Protein AF-A0A2S7UZK5-F1 (afdb_monomer_lite)

pLDDT: mean 77.38, std 17.77, range [36.25, 96.12]

Structure (mmCIF, N/CA/C/O backbone):
data_AF-A0A2S7UZK5-F1
#
_entry.id   AF-A0A2S7UZK5-F1
#
loop_
_atom_site.group_PDB
_atom_site.id
_atom_site.type_symbol
_atom_site.label_atom_id
_atom_site.label_alt_id
_atom_site.label_comp_id
_atom_site.label_asym_id
_atom_site.label_entity_id
_atom_site.label_seq_id
_atom_site.pdbx_PDB_ins_code
_atom_site.Cartn_x
_atom_site.Cartn_y
_atom_site.Cartn_z
_atom_site.occupancy
_atom_site.B_iso_or_equiv
_atom_site.auth_seq_id
_atom_site.auth_comp_id
_atom_site.auth_asym_id
_atom_site.auth_atom_id
_atom_site.pdbx_PDB_model_num
ATOM 1 N N . MET A 1 1 ? -42.271 42.636 3.702 1.00 61.47 1 MET A N 1
ATOM 2 C CA . MET A 1 1 ? -42.582 41.433 4.513 1.00 61.47 1 MET A CA 1
ATOM 3 C C . MET A 1 1 ? -42.259 40.117 3.797 1.00 61.47 1 MET A C 1
ATOM 5 O O . MET A 1 1 ? -41.537 39.313 4.361 1.00 61.47 1 MET A O 1
ATOM 9 N N . ARG A 1 2 ? -42.696 39.909 2.542 1.00 73.88 2 ARG A N 1
ATOM 10 C CA . ARG A 1 2 ? -42.477 38.653 1.781 1.00 73.88 2 ARG A CA 1
ATOM 11 C C . ARG A 1 2 ? -40.996 38.280 1.565 1.00 73.88 2 ARG A C 1
ATOM 13 O O . ARG A 1 2 ? -40.643 37.113 1.661 1.00 73.88 2 ARG A O 1
ATOM 20 N N . ILE A 1 3 ? -40.130 39.275 1.355 1.00 73.69 3 ILE A N 1
ATOM 21 C CA . ILE A 1 3 ? -38.687 39.075 1.115 1.00 73.69 3 ILE A CA 1
ATOM 22 C C . ILE A 1 3 ? -37.960 38.617 2.395 1.00 73.69 3 ILE A C 1
ATOM 24 O O . ILE A 1 3 ? -37.130 37.715 2.343 1.00 73.69 3 ILE A O 1
ATOM 28 N N . PHE A 1 4 ? -38.337 39.159 3.559 1.00 77.19 4 PHE A N 1
ATOM 29 C CA . PHE A 1 4 ? -37.767 38.763 4.854 1.00 77.19 4 PHE A CA 1
ATOM 30 C C . PHE A 1 4 ? -38.159 37.335 5.257 1.00 77.19 4 PHE A C 1
ATOM 32 O O . PHE A 1 4 ? -37.329 36.600 5.775 1.00 77.19 4 PHE A O 1
ATOM 39 N N . ILE A 1 5 ? -39.391 36.914 4.951 1.00 79.19 5 ILE A N 1
ATOM 40 C CA . ILE A 1 5 ? -39.860 35.542 5.210 1.00 79.19 5 ILE A CA 1
ATOM 41 C C . ILE A 1 5 ? -39.108 34.539 4.319 1.00 79.19 5 ILE A C 1
ATOM 43 O O . ILE A 1 5 ? -38.717 33.474 4.786 1.00 79.19 5 ILE A O 1
ATOM 47 N N . SER A 1 6 ? -38.834 34.901 3.059 1.00 78.69 6 SER A N 1
ATOM 48 C CA . SER A 1 6 ? -38.055 34.058 2.143 1.00 78.69 6 SER A CA 1
ATOM 49 C C . SER A 1 6 ? -36.580 33.950 2.550 1.00 78.69 6 SER A C 1
ATOM 51 O O . SER A 1 6 ? -36.002 32.872 2.454 1.00 78.69 6 SER A O 1
ATOM 53 N N . SER A 1 7 ? -35.976 35.043 3.027 1.00 80.94 7 SER A N 1
ATOM 54 C CA . SER A 1 7 ? -34.596 35.059 3.536 1.00 80.94 7 SER A CA 1
ATOM 55 C C . SER A 1 7 ? -34.447 34.232 4.817 1.00 80.94 7 SER A C 1
ATOM 57 O O . SER A 1 7 ? -33.505 33.448 4.926 1.00 80.94 7 SER A O 1
ATOM 59 N N . LEU A 1 8 ? -35.400 34.343 5.748 1.00 84.12 8 LEU A N 1
ATOM 60 C CA . LEU A 1 8 ? -35.408 33.558 6.983 1.00 84.12 8 LEU A CA 1
ATOM 61 C C . LEU A 1 8 ? -35.628 32.066 6.698 1.00 84.12 8 LEU A C 1
ATOM 63 O O . LEU A 1 8 ? -34.962 31.223 7.292 1.00 84.12 8 LEU A O 1
ATOM 67 N N . GLY A 1 9 ? -36.496 31.738 5.736 1.00 87.31 9 GLY A N 1
ATOM 68 C CA . GLY A 1 9 ? -36.683 30.371 5.250 1.00 87.31 9 GLY A CA 1
ATOM 69 C C . GLY A 1 9 ? -35.405 29.779 4.645 1.00 87.31 9 GLY A C 1
ATOM 70 O O . GLY A 1 9 ? -35.011 28.677 5.019 1.00 87.31 9 GLY A O 1
ATOM 71 N N . LEU A 1 10 ? -34.710 30.529 3.780 1.00 87.00 10 LEU A N 1
ATOM 72 C CA . LEU A 1 10 ? -33.457 30.084 3.158 1.00 87.00 10 LEU A CA 1
ATOM 73 C C . LEU A 1 10 ? -32.344 29.865 4.198 1.00 87.00 10 LEU A C 1
ATOM 75 O O . LEU A 1 10 ? -31.635 28.864 4.141 1.00 87.00 10 LEU A O 1
ATOM 79 N N . LEU A 1 11 ? -32.228 30.766 5.181 1.00 85.88 11 LEU A N 1
ATOM 80 C CA . LEU A 1 11 ? -31.261 30.652 6.276 1.00 85.88 11 LEU A CA 1
ATOM 81 C C . LEU A 1 11 ? -31.558 29.435 7.167 1.00 85.88 11 LEU A C 1
ATOM 83 O O . LEU A 1 11 ? -30.642 28.728 7.574 1.00 85.88 11 LEU A O 1
ATOM 87 N N . THR A 1 12 ? -32.838 29.152 7.425 1.00 82.88 12 THR A N 1
ATOM 88 C CA . THR A 1 12 ? -33.259 28.000 8.238 1.00 82.88 12 THR A CA 1
ATOM 89 C C . THR A 1 12 ? -32.970 26.676 7.523 1.00 82.88 12 THR A C 1
ATOM 91 O O . THR A 1 12 ? -32.489 25.736 8.150 1.00 82.88 12 THR A O 1
ATOM 94 N N . VAL A 1 13 ? -33.180 26.606 6.201 1.00 85.69 13 VAL A N 1
ATOM 95 C CA . VAL A 1 13 ? -32.832 25.428 5.378 1.00 85.69 13 VAL A CA 1
ATOM 96 C C . VAL A 1 13 ? -31.313 25.220 5.305 1.00 85.69 13 VAL A C 1
ATOM 98 O O . VAL A 1 13 ? -30.842 24.083 5.371 1.00 85.69 13 VAL A O 1
ATOM 101 N N . LEU A 1 14 ? -30.535 26.305 5.238 1.00 83.75 14 LEU A N 1
ATOM 102 C CA . LEU A 1 14 ? -29.073 26.239 5.242 1.00 83.75 14 LEU A CA 1
ATOM 103 C C . LEU A 1 14 ? -28.529 25.721 6.585 1.00 83.75 14 LEU A C 1
ATOM 105 O O . LEU A 1 14 ? -27.644 24.869 6.604 1.00 83.75 14 LEU A O 1
ATOM 109 N N . LEU A 1 15 ? -29.101 26.175 7.705 1.00 84.56 15 LEU A N 1
ATOM 110 C CA . LEU A 1 15 ? -28.724 25.716 9.047 1.00 84.56 15 LEU A CA 1
ATOM 111 C C . LEU A 1 15 ? -29.103 24.246 9.298 1.00 84.56 15 LEU A C 1
ATOM 113 O O . LEU A 1 15 ? -28.385 23.543 10.007 1.00 84.56 15 LEU A O 1
ATOM 117 N N . LEU A 1 16 ? -30.178 23.751 8.674 1.00 80.69 16 LEU A N 1
ATOM 118 C CA . LEU A 1 16 ? -30.626 22.361 8.818 1.00 80.69 16 LEU A CA 1
ATOM 119 C C . LEU A 1 16 ? -29.704 21.343 8.119 1.00 80.69 16 LEU A C 1
ATOM 121 O O . LEU A 1 16 ? -29.736 20.161 8.445 1.00 80.69 16 LEU A O 1
ATOM 125 N N . SER A 1 17 ? -28.844 21.787 7.198 1.00 76.12 17 SER A N 1
ATOM 126 C CA . SER A 1 17 ? -27.922 20.906 6.462 1.00 76.12 17 SER A CA 1
ATOM 127 C C . SER A 1 17 ? -26.675 20.501 7.268 1.00 76.12 17 SER A C 1
ATOM 129 O O . SER A 1 17 ? -25.905 19.657 6.822 1.00 76.12 17 SER A O 1
ATOM 131 N N . CYS A 1 18 ? -26.464 21.075 8.460 1.00 76.38 18 CYS A N 1
ATOM 132 C CA . CYS A 1 18 ? -25.232 20.902 9.244 1.00 76.38 18 CYS A CA 1
ATOM 133 C C . CYS A 1 18 ? -25.257 19.711 10.232 1.00 76.38 18 CYS A C 1
ATOM 135 O O . CYS A 1 18 ? -24.317 19.513 10.997 1.00 76.38 18 CYS A O 1
ATOM 137 N N . VAL A 1 19 ? -26.307 18.883 10.240 1.00 71.62 19 VAL A N 1
ATOM 138 C CA . VAL A 1 19 ? -26.427 17.740 11.170 1.00 71.62 19 VAL A CA 1
ATOM 139 C C . VAL A 1 19 ? -25.997 16.413 10.536 1.00 71.62 19 VAL A C 1
ATOM 141 O O . VAL A 1 19 ? -26.726 15.429 10.560 1.00 71.62 19 VAL A O 1
ATOM 144 N N . ALA A 1 20 ? -24.792 16.363 9.972 1.00 71.44 20 ALA A N 1
ATOM 145 C CA . ALA A 1 20 ? -24.150 15.103 9.598 1.00 71.44 20 ALA A CA 1
ATOM 146 C C . ALA A 1 20 ? -23.081 14.757 10.643 1.00 71.44 20 ALA A C 1
ATOM 148 O O . ALA A 1 20 ? -21.902 15.047 10.461 1.00 71.44 20 ALA A O 1
ATOM 149 N N . GLN A 1 21 ? -23.491 14.166 11.769 1.00 67.75 21 GLN A N 1
ATOM 150 C CA . GLN A 1 21 ? -22.528 13.574 12.699 1.00 67.75 21 GLN A CA 1
ATOM 151 C C . GLN A 1 21 ? -22.142 12.187 12.185 1.00 67.75 21 GLN A C 1
ATOM 153 O O . GLN A 1 21 ? -22.931 11.245 12.249 1.00 67.75 21 GLN A O 1
ATOM 158 N N . GLY A 1 22 ? -20.930 12.076 11.642 1.00 67.31 22 GLY A N 1
ATOM 159 C CA . GLY A 1 22 ? -20.303 10.789 11.375 1.00 67.31 22 GLY A CA 1
ATOM 160 C C . GLY A 1 22 ? -19.882 10.156 12.697 1.00 67.31 22 GLY A C 1
ATOM 161 O O . GLY A 1 22 ? -19.102 10.737 13.446 1.00 67.31 22 GLY A O 1
ATOM 162 N N . THR A 1 23 ? -20.411 8.976 13.005 1.00 60.38 23 THR A N 1
ATOM 163 C CA . THR A 1 23 ? -19.927 8.172 14.128 1.00 60.38 23 THR A CA 1
ATOM 164 C C . THR A 1 23 ? -18.597 7.542 13.721 1.00 60.38 23 THR A C 1
ATOM 166 O O . THR A 1 23 ? -18.576 6.528 13.025 1.00 60.38 23 THR A O 1
ATOM 169 N N . GLU A 1 24 ? -17.488 8.168 14.101 1.00 62.53 24 GLU A N 1
ATOM 170 C CA . GLU A 1 24 ? -16.154 7.583 13.961 1.00 62.53 24 GLU A CA 1
ATOM 171 C C . GLU A 1 24 ? -16.013 6.443 14.983 1.00 62.53 24 GLU A C 1
ATOM 173 O O . GLU A 1 24 ? -16.097 6.674 16.193 1.00 62.53 24 GLU A O 1
ATOM 178 N N . ASP A 1 25 ? -15.846 5.198 14.523 1.00 68.69 25 ASP A N 1
ATOM 179 C CA . ASP A 1 25 ? -15.598 4.072 15.427 1.00 68.69 25 ASP A CA 1
ATOM 180 C C . ASP A 1 25 ? -14.226 4.244 16.092 1.00 68.69 25 ASP A C 1
ATOM 182 O O . ASP A 1 25 ? -13.178 4.043 15.476 1.00 68.69 25 ASP A O 1
ATOM 186 N N . GLN A 1 26 ? -14.233 4.603 17.374 1.00 74.81 26 GLN A N 1
ATOM 187 C CA . GLN A 1 26 ? -13.023 4.705 18.185 1.00 74.81 26 GLN A CA 1
ATOM 188 C C . GLN A 1 26 ? -12.451 3.302 18.437 1.00 74.81 26 GLN A C 1
ATOM 190 O O . GLN A 1 26 ? -12.968 2.537 19.255 1.00 74.81 26 GLN A O 1
ATOM 195 N N . ILE A 1 27 ? -11.368 2.954 17.740 1.00 83.31 27 ILE A N 1
ATOM 196 C CA . ILE A 1 27 ? -10.612 1.723 17.992 1.00 83.31 27 ILE A CA 1
ATOM 197 C C . ILE A 1 27 ? -9.699 1.957 19.205 1.00 83.31 27 ILE A C 1
ATOM 199 O O . ILE A 1 27 ? -8.837 2.835 19.186 1.00 83.31 27 ILE A O 1
ATOM 203 N N . ILE A 1 28 ? -9.881 1.164 20.263 1.00 87.31 28 ILE A N 1
ATOM 204 C CA . ILE A 1 28 ? -9.058 1.224 21.480 1.00 87.31 28 ILE A CA 1
ATOM 205 C C . ILE A 1 28 ? -7.817 0.342 21.295 1.00 87.31 28 ILE A C 1
ATOM 207 O O . ILE A 1 28 ? -7.943 -0.831 20.937 1.00 87.31 28 ILE A O 1
ATOM 211 N N . PHE A 1 29 ? -6.638 0.901 21.577 1.00 89.19 29 PHE A N 1
ATOM 212 C CA . PHE A 1 29 ? -5.344 0.214 21.500 1.00 89.19 29 PHE A CA 1
ATOM 213 C C . PHE A 1 29 ? -4.733 0.029 22.887 1.00 89.19 29 PHE A C 1
ATOM 215 O O . PHE A 1 29 ? -4.920 0.864 23.772 1.00 89.19 29 PHE A O 1
ATOM 222 N N . THR A 1 30 ? -3.980 -1.056 23.061 1.00 86.19 30 THR A N 1
ATOM 223 C CA . THR A 1 30 ? -3.317 -1.382 24.336 1.00 86.19 30 THR A CA 1
ATOM 224 C C . THR A 1 30 ? -1.965 -0.686 24.496 1.00 86.19 30 THR A C 1
ATOM 226 O O . THR A 1 30 ? -1.529 -0.436 25.617 1.00 86.19 30 THR A O 1
ATOM 229 N N . SER A 1 31 ? -1.309 -0.342 23.385 1.00 90.81 31 SER A N 1
ATOM 230 C CA . SER A 1 31 ? -0.014 0.337 23.358 1.00 90.81 31 SER A CA 1
ATOM 231 C C . SER A 1 31 ? 0.068 1.353 22.215 1.00 90.81 31 SER A C 1
ATOM 233 O O . SER A 1 31 ? -0.641 1.254 21.210 1.00 90.81 31 SER A O 1
ATOM 235 N N . GLU A 1 32 ? 0.963 2.334 22.351 1.00 92.25 32 GLU A N 1
ATOM 236 C CA . GLU A 1 32 ? 1.223 3.324 21.298 1.00 92.25 32 GLU A CA 1
ATOM 237 C C . GLU A 1 32 ? 1.822 2.674 20.042 1.00 92.25 32 GLU A C 1
ATOM 239 O O . GLU A 1 32 ? 1.426 2.993 18.924 1.00 92.25 32 GLU A O 1
ATOM 244 N N . GLN A 1 33 ? 2.701 1.685 20.223 1.00 92.25 33 GLN A N 1
ATOM 245 C CA . GLN A 1 33 ? 3.288 0.914 19.124 1.00 92.25 33 GLN A CA 1
ATOM 246 C C . GLN A 1 33 ? 2.211 0.211 18.287 1.00 92.25 33 GLN A C 1
ATOM 248 O O . GLN A 1 33 ? 2.247 0.267 17.059 1.00 92.25 33 GLN A O 1
ATOM 253 N N . GLN A 1 34 ? 1.209 -0.393 18.935 1.00 92.88 34 GLN A N 1
ATOM 254 C CA . GLN A 1 34 ? 0.106 -1.065 18.245 1.00 92.88 34 GLN A CA 1
ATOM 255 C C . GLN A 1 34 ? -0.716 -0.086 17.395 1.00 92.88 34 GLN A C 1
ATOM 257 O O . GLN A 1 34 ? -1.101 -0.410 16.272 1.00 92.88 34 GLN A O 1
ATOM 262 N N . LYS A 1 35 ? -0.944 1.129 17.908 1.00 92.94 35 LYS A N 1
ATOM 263 C CA . LYS A 1 35 ? -1.639 2.197 17.181 1.00 92.94 35 LYS A CA 1
ATOM 264 C C . LYS A 1 35 ? -0.867 2.625 15.930 1.00 92.94 35 LYS A C 1
ATOM 266 O O . LYS A 1 35 ? -1.480 2.781 14.876 1.00 92.94 35 LYS A O 1
ATOM 271 N N . LEU A 1 36 ? 0.453 2.789 16.030 1.00 93.62 36 LEU A N 1
ATOM 272 C CA . LEU A 1 36 ? 1.300 3.162 14.891 1.00 93.62 36 LEU A CA 1
ATOM 273 C C . LEU A 1 36 ? 1.275 2.086 13.800 1.00 93.62 36 LEU A C 1
ATOM 275 O O . LEU A 1 36 ? 1.005 2.394 12.641 1.00 93.62 36 LEU A O 1
ATOM 279 N N . ILE A 1 37 ? 1.453 0.815 14.176 1.00 93.94 37 ILE A N 1
ATOM 280 C CA . ILE A 1 37 ? 1.392 -0.307 13.226 1.00 93.94 37 ILE A CA 1
ATOM 281 C C . ILE A 1 37 ? 0.010 -0.375 12.565 1.00 93.94 37 ILE A C 1
ATOM 283 O O . ILE A 1 37 ? -0.088 -0.545 11.351 1.00 93.94 37 ILE A O 1
ATOM 287 N N . TYR A 1 38 ? -1.067 -0.207 13.335 1.00 94.69 38 TYR A N 1
ATOM 288 C CA . TYR A 1 38 ? -2.425 -0.168 12.796 1.00 94.69 38 TYR A CA 1
ATOM 289 C C . TYR A 1 38 ? -2.603 0.944 11.754 1.00 94.69 38 TYR A C 1
ATOM 291 O O . TYR A 1 38 ? -3.154 0.697 10.680 1.00 94.69 38 TYR A O 1
ATOM 299 N N . GLN A 1 39 ? -2.133 2.159 12.048 1.00 93.69 39 GLN A N 1
ATOM 300 C CA . GLN A 1 39 ? -2.214 3.294 11.125 1.00 93.69 39 GLN A CA 1
ATOM 301 C C . GLN A 1 39 ? -1.428 3.032 9.837 1.00 93.69 39 GLN A C 1
ATOM 303 O O . GLN A 1 39 ? -1.947 3.271 8.749 1.00 93.69 39 GLN A O 1
ATOM 308 N N . GLU A 1 40 ? -0.224 2.466 9.936 1.00 93.44 40 GLU A N 1
ATOM 309 C CA . GLU A 1 40 ? 0.555 2.081 8.757 1.00 93.44 40 GLU A CA 1
ATOM 310 C C . GLU A 1 40 ? -0.156 1.022 7.911 1.00 93.44 40 GLU A C 1
ATOM 312 O O . GLU A 1 40 ? -0.325 1.201 6.706 1.00 93.44 40 GLU A O 1
ATOM 317 N N . VAL A 1 41 ? -0.605 -0.072 8.533 1.00 94.19 41 VAL A N 1
ATOM 318 C CA . VAL A 1 41 ? -1.257 -1.184 7.828 1.00 94.19 41 VAL A CA 1
ATOM 319 C C . VAL A 1 41 ? -2.539 -0.716 7.142 1.00 94.19 41 VAL A C 1
ATOM 321 O O . VAL A 1 41 ? -2.791 -1.058 5.990 1.00 94.19 41 VAL A O 1
ATOM 324 N N . THR A 1 42 ? -3.357 0.088 7.820 1.00 93.50 42 THR A N 1
ATOM 325 C CA . THR A 1 42 ? -4.624 0.581 7.259 1.00 93.50 42 THR A CA 1
ATOM 326 C C . THR A 1 42 ? -4.439 1.626 6.155 1.00 93.50 42 THR A C 1
ATOM 328 O O . THR A 1 42 ? -5.287 1.711 5.266 1.00 93.50 42 THR A O 1
ATOM 331 N N . ALA A 1 43 ? -3.332 2.373 6.157 1.00 92.12 43 ALA A N 1
ATOM 332 C CA . ALA A 1 43 ? -2.965 3.273 5.065 1.00 92.12 43 ALA A CA 1
ATOM 333 C C . ALA A 1 43 ? -2.399 2.521 3.844 1.00 92.12 43 ALA A C 1
ATOM 335 O O . ALA A 1 43 ? -2.621 2.925 2.702 1.00 92.12 43 ALA A O 1
ATOM 336 N N . GLU A 1 44 ? -1.690 1.413 4.074 1.00 91.94 44 GLU A N 1
ATOM 337 C CA . GLU A 1 44 ? -1.079 0.581 3.029 1.00 91.94 44 GLU A CA 1
ATOM 338 C C . GLU A 1 44 ? -2.091 -0.358 2.341 1.00 91.94 44 GLU A C 1
ATOM 340 O O . GLU A 1 44 ? -1.888 -0.798 1.202 1.00 91.94 44 GLU A O 1
ATOM 345 N N . LEU A 1 45 ? -3.205 -0.652 3.016 1.00 93.25 45 LEU A N 1
ATOM 346 C CA . LEU A 1 45 ? -4.294 -1.468 2.491 1.00 93.25 45 LEU A CA 1
ATOM 347 C C . LEU A 1 45 ? -5.349 -0.617 1.766 1.00 93.25 45 LEU A C 1
ATOM 349 O O . LEU A 1 45 ? -5.870 0.368 2.290 1.00 93.25 45 LEU A O 1
ATOM 353 N N . ARG A 1 46 ? -5.723 -1.039 0.558 1.00 92.62 46 ARG A N 1
ATOM 354 C CA . ARG A 1 46 ? -6.797 -0.460 -0.258 1.00 92.62 46 ARG A CA 1
ATOM 355 C C . ARG A 1 46 ? -8.106 -1.216 -0.084 1.00 92.62 46 ARG A C 1
ATOM 357 O O . ARG A 1 46 ? -8.130 -2.436 0.047 1.00 92.62 46 ARG A O 1
ATOM 364 N N . CYS A 1 47 ? -9.214 -0.486 -0.174 1.00 92.38 47 CYS A N 1
ATOM 365 C CA . CYS A 1 47 ? -10.541 -1.082 -0.255 1.00 92.38 47 CYS A CA 1
ATOM 366 C C . CYS A 1 47 ? -10.842 -1.501 -1.712 1.00 92.38 47 CYS A C 1
ATOM 368 O O . CYS A 1 47 ? -11.061 -0.629 -2.557 1.00 92.38 47 CYS A O 1
ATOM 370 N N . PRO A 1 48 ? -10.954 -2.806 -2.032 1.00 88.75 48 PRO A N 1
ATOM 371 C CA . PRO A 1 48 ? -11.179 -3.286 -3.405 1.00 88.75 48 PRO A CA 1
ATOM 372 C C . PRO A 1 48 ? -12.577 -2.964 -3.955 1.00 88.75 48 PRO A C 1
ATOM 374 O O . PRO A 1 48 ? -12.847 -3.150 -5.138 1.00 88.75 48 PRO A O 1
ATOM 377 N N . LYS A 1 49 ? -13.494 -2.514 -3.093 1.00 88.75 49 LYS A N 1
ATOM 378 C CA . LYS A 1 49 ? -14.858 -2.107 -3.457 1.00 88.75 49 LYS A CA 1
ATOM 379 C C . LYS A 1 49 ? -15.031 -0.592 -3.543 1.00 88.75 49 LYS A C 1
ATOM 381 O O . LYS A 1 49 ? -16.103 -0.130 -3.918 1.00 88.75 49 LYS A O 1
ATOM 386 N N . CYS A 1 50 ? -14.003 0.169 -3.187 1.00 89.12 50 CYS A N 1
ATOM 387 C CA . CYS A 1 50 ? -14.047 1.620 -3.115 1.00 89.12 50 CYS A CA 1
ATOM 388 C C . CYS A 1 50 ? -13.283 2.237 -4.289 1.00 89.12 50 CYS A C 1
ATOM 390 O O . CYS A 1 50 ? -12.442 1.589 -4.911 1.00 89.12 50 CYS A O 1
ATOM 392 N N . GLN A 1 51 ? -13.544 3.511 -4.580 1.00 87.00 51 GLN A N 1
ATOM 393 C CA . GLN A 1 51 ? -12.860 4.226 -5.658 1.00 87.00 51 GLN A CA 1
ATOM 394 C C . GLN A 1 51 ? -11.436 4.616 -5.239 1.00 87.00 51 GLN A C 1
ATOM 396 O O . GLN A 1 51 ? -11.218 5.730 -4.778 1.00 87.00 51 GLN A O 1
ATOM 401 N N . ASN A 1 52 ? -10.481 3.688 -5.382 1.00 87.50 52 ASN A N 1
ATOM 402 C CA . ASN A 1 52 ? -9.044 3.908 -5.157 1.00 87.50 52 ASN A CA 1
ATOM 403 C C . ASN A 1 52 ? -8.709 4.582 -3.808 1.00 87.50 52 ASN A C 1
ATOM 405 O O . ASN A 1 52 ? -7.855 5.461 -3.728 1.00 87.50 52 ASN A O 1
ATOM 409 N N . GLN A 1 53 ? -9.406 4.176 -2.748 1.00 88.50 53 GLN A N 1
ATOM 410 C CA . GLN A 1 53 ? -9.219 4.689 -1.391 1.00 88.50 53 GLN A CA 1
ATOM 411 C C . GLN A 1 53 ? -8.583 3.621 -0.500 1.00 88.50 53 GLN A C 1
ATOM 413 O O . GLN A 1 53 ? -8.795 2.416 -0.699 1.00 88.50 53 GLN A O 1
ATOM 418 N N . ASN A 1 54 ? -7.806 4.068 0.484 1.00 92.38 54 ASN A N 1
ATOM 419 C CA . ASN A 1 54 ? -7.302 3.205 1.548 1.00 92.38 54 ASN A CA 1
ATOM 420 C C . ASN A 1 54 ? -8.454 2.777 2.487 1.00 92.38 54 ASN A C 1
ATOM 422 O O . ASN A 1 54 ? -9.572 3.301 2.416 1.00 92.38 54 ASN A O 1
ATOM 426 N N . ILE A 1 55 ? -8.210 1.780 3.338 1.00 92.94 55 ILE A N 1
ATOM 427 C CA . ILE A 1 55 ? -9.218 1.331 4.312 1.00 92.94 55 ILE A CA 1
ATOM 428 C C . ILE A 1 55 ? -9.297 2.238 5.546 1.00 92.94 55 ILE A C 1
ATOM 430 O O . ILE A 1 55 ? -10.267 2.131 6.293 1.00 92.94 55 ILE A O 1
ATOM 434 N N . ALA A 1 56 ? -8.300 3.104 5.761 1.00 91.56 56 ALA A N 1
ATOM 435 C CA . ALA A 1 56 ? -8.278 4.079 6.848 1.00 91.56 56 ALA A CA 1
ATOM 436 C C . ALA A 1 56 ? -9.335 5.184 6.655 1.00 91.56 56 ALA A C 1
ATOM 438 O O . ALA A 1 56 ? -10.108 5.446 7.572 1.00 91.56 56 ALA A O 1
ATOM 439 N N . ASP A 1 57 ? -9.415 5.746 5.448 1.00 88.62 57 ASP A N 1
ATOM 440 C CA . ASP A 1 57 ? -10.237 6.908 5.090 1.00 88.62 57 ASP A CA 1
ATOM 441 C C . ASP A 1 57 ? -11.600 6.514 4.502 1.00 88.62 57 ASP A C 1
ATOM 443 O O . ASP A 1 57 ? -12.524 7.324 4.425 1.00 88.62 57 ASP A O 1
ATOM 447 N N . SER A 1 58 ? -11.753 5.263 4.058 1.00 89.38 58 SER A N 1
ATOM 448 C CA . SER A 1 58 ? -13.002 4.806 3.454 1.00 89.38 58 SER A CA 1
ATOM 449 C C . SER A 1 58 ? -14.051 4.397 4.492 1.00 89.38 58 SER A C 1
ATOM 451 O O . SER A 1 58 ? -13.843 3.518 5.335 1.00 89.38 58 SER A O 1
ATOM 453 N N . ASN A 1 59 ? -15.253 4.955 4.336 1.00 88.75 59 ASN A N 1
ATOM 454 C CA . ASN A 1 59 ? -16.439 4.631 5.136 1.00 88.75 59 ASN A CA 1
ATOM 455 C C . ASN A 1 59 ? -17.257 3.448 4.586 1.00 88.75 59 ASN A C 1
ATOM 457 O O . ASN A 1 59 ? -18.398 3.228 4.994 1.00 88.75 59 ASN A O 1
ATOM 461 N N . ALA A 1 60 ? -16.709 2.668 3.649 1.00 90.12 60 ALA A N 1
ATOM 462 C CA . ALA A 1 60 ? -17.386 1.471 3.164 1.00 90.12 60 ALA A CA 1
ATOM 463 C C . ALA A 1 60 ? -17.477 0.391 4.255 1.00 90.12 60 ALA A C 1
ATOM 465 O O . ALA A 1 60 ? -16.529 0.164 5.007 1.00 90.12 60 ALA A O 1
ATOM 466 N N . VAL A 1 61 ? -18.580 -0.365 4.265 1.00 90.81 61 VAL A N 1
ATOM 46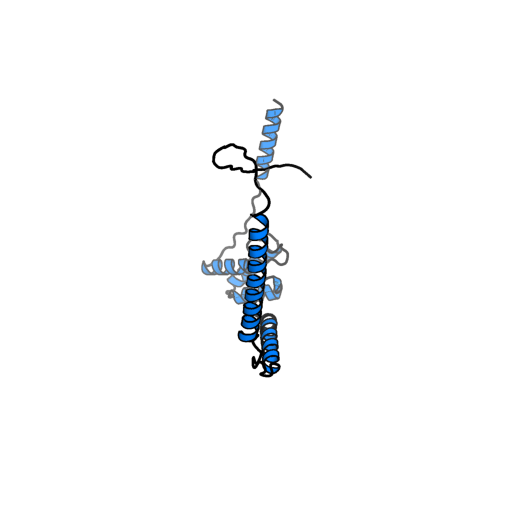7 C CA . VAL A 1 61 ? -18.791 -1.489 5.200 1.00 90.81 61 VAL A CA 1
ATOM 468 C C . VAL A 1 61 ? -17.640 -2.503 5.137 1.00 90.81 61 VAL A C 1
ATOM 470 O O . VAL A 1 61 ? -17.176 -2.976 6.169 1.00 90.81 61 VAL A O 1
ATOM 473 N N . VAL A 1 62 ? -17.113 -2.772 3.936 1.00 90.62 62 VAL A N 1
ATOM 474 C CA . VAL A 1 62 ? -15.961 -3.671 3.736 1.00 90.62 62 VAL A CA 1
ATOM 475 C C . VAL A 1 62 ? -14.680 -3.108 4.359 1.00 90.62 62 VAL A C 1
ATOM 477 O O . VAL A 1 62 ? -13.922 -3.852 4.968 1.00 90.62 62 VAL A O 1
ATOM 480 N N . ALA A 1 63 ? -14.441 -1.797 4.257 1.00 92.81 63 ALA A N 1
ATOM 481 C CA . ALA A 1 63 ? -13.270 -1.165 4.864 1.00 92.81 63 ALA A CA 1
ATOM 482 C C . ALA A 1 63 ? -13.347 -1.192 6.399 1.00 92.81 63 ALA A C 1
ATOM 484 O O . ALA A 1 63 ? -12.336 -1.414 7.063 1.00 92.81 63 ALA A O 1
ATOM 485 N N . LYS A 1 64 ? -14.549 -1.026 6.968 1.00 92.00 64 LYS A N 1
ATOM 486 C CA . LYS A 1 64 ? -14.783 -1.175 8.412 1.00 92.00 64 LYS A CA 1
ATOM 487 C C . LYS A 1 64 ? -14.495 -2.604 8.889 1.00 92.00 64 LYS A C 1
ATOM 489 O O . LYS A 1 64 ? -13.770 -2.769 9.864 1.00 92.00 64 LYS A O 1
ATOM 494 N N . ASP A 1 65 ? -14.984 -3.621 8.178 1.00 92.62 65 ASP A N 1
ATOM 495 C CA . ASP A 1 65 ? -14.707 -5.031 8.501 1.00 92.62 65 ASP A CA 1
ATOM 496 C C . ASP A 1 65 ? -13.201 -5.352 8.437 1.00 92.62 65 ASP A C 1
ATOM 498 O O . ASP A 1 65 ? -12.631 -5.943 9.356 1.00 92.62 65 ASP A O 1
ATOM 502 N N . MET A 1 66 ? -12.511 -4.853 7.406 1.00 93.75 66 MET A N 1
ATOM 503 C CA . MET A 1 66 ? -11.056 -4.984 7.292 1.00 93.75 66 MET A CA 1
ATOM 504 C C . MET A 1 66 ? -10.318 -4.314 8.460 1.00 93.75 66 MET A C 1
ATOM 506 O O . MET A 1 66 ? -9.426 -4.933 9.034 1.00 93.75 66 MET A O 1
ATOM 510 N N . ARG A 1 67 ? -10.701 -3.091 8.854 1.00 94.06 67 ARG A N 1
ATOM 511 C CA . ARG A 1 67 ? -10.122 -2.373 10.007 1.00 94.06 67 ARG A CA 1
ATOM 512 C C . ARG A 1 67 ? -10.285 -3.151 11.315 1.00 94.06 67 ARG A C 1
ATOM 514 O O . ARG A 1 67 ? -9.317 -3.317 12.057 1.00 94.06 67 ARG A O 1
ATOM 521 N N . VAL A 1 68 ? -11.477 -3.693 11.564 1.00 93.69 68 VAL A N 1
ATOM 522 C CA . VAL A 1 68 ? -11.738 -4.550 12.732 1.00 93.69 68 VAL A CA 1
ATOM 523 C C . VAL A 1 68 ? -10.836 -5.783 12.707 1.00 93.69 68 VAL A C 1
ATOM 525 O O . VAL A 1 68 ? -10.212 -6.109 13.717 1.00 93.69 68 VAL A O 1
ATOM 528 N N . LYS A 1 69 ? -10.692 -6.427 11.543 1.00 94.75 69 LYS A N 1
ATOM 529 C CA . LYS A 1 69 ? -9.841 -7.609 11.405 1.00 94.75 69 LYS A CA 1
ATOM 530 C C . LYS A 1 69 ? -8.352 -7.297 11.580 1.00 94.75 69 LYS A C 1
ATOM 532 O O . LYS A 1 69 ? -7.656 -8.081 12.216 1.00 94.75 69 LYS A O 1
ATOM 537 N N . VAL A 1 70 ? -7.860 -6.161 11.075 1.00 95.19 70 VAL A N 1
ATOM 538 C CA . VAL A 1 70 ? -6.477 -5.700 11.315 1.00 95.19 70 VAL A CA 1
ATOM 539 C C . VAL A 1 70 ? -6.233 -5.574 12.815 1.00 95.19 70 VAL A C 1
ATOM 541 O O . VAL A 1 70 ? -5.255 -6.116 13.324 1.00 95.19 70 VAL A O 1
ATOM 544 N N . LYS A 1 71 ? -7.143 -4.913 13.537 1.00 94.88 71 LYS A N 1
ATOM 545 C CA . LYS A 1 71 ? -7.030 -4.749 14.987 1.00 94.88 71 LYS A CA 1
ATOM 546 C C . LYS A 1 71 ? -7.013 -6.089 15.720 1.00 94.88 71 LYS A C 1
ATOM 548 O O . LYS A 1 71 ? -6.175 -6.290 16.589 1.00 94.88 71 LYS A O 1
ATOM 553 N N . GLU A 1 72 ? -7.895 -7.013 15.348 1.00 94.75 72 GLU A N 1
ATOM 554 C CA . GLU A 1 72 ? -7.947 -8.352 15.943 1.00 94.75 72 GLU A CA 1
ATOM 555 C C . GLU A 1 72 ? -6.619 -9.111 15.775 1.00 94.75 72 GLU A C 1
ATOM 557 O O . GLU A 1 72 ? -6.152 -9.750 16.713 1.00 94.75 72 GLU A O 1
ATOM 562 N N . LEU A 1 73 ? -5.979 -9.015 14.607 1.00 94.69 73 LEU A N 1
ATOM 563 C CA . LEU A 1 73 ? -4.694 -9.674 14.352 1.00 94.69 73 LEU A CA 1
ATOM 564 C C . LEU A 1 73 ? -3.541 -9.017 15.123 1.00 94.69 73 LEU A C 1
ATOM 566 O O . LEU A 1 73 ? -2.659 -9.712 15.625 1.00 94.69 73 LEU A O 1
ATOM 570 N N . LEU A 1 74 ? -3.562 -7.691 15.267 1.00 94.19 74 LEU A N 1
ATOM 571 C CA . LEU A 1 74 ? -2.585 -6.984 16.094 1.00 94.19 74 LEU A CA 1
ATOM 572 C C . LEU A 1 74 ? -2.749 -7.324 17.580 1.00 94.19 74 LEU A C 1
ATOM 574 O O . LEU A 1 74 ? -1.750 -7.462 18.279 1.00 94.19 74 LEU A O 1
ATOM 578 N N . ASP A 1 75 ? -3.981 -7.491 18.067 1.00 93.88 75 ASP A N 1
ATOM 579 C CA . ASP A 1 75 ? -4.248 -7.960 19.437 1.00 93.88 75 ASP A CA 1
ATOM 580 C C . ASP A 1 75 ? -3.748 -9.398 19.659 1.00 93.88 75 ASP A C 1
ATOM 582 O O . ASP A 1 75 ? -3.352 -9.755 20.766 1.00 93.88 75 ASP A O 1
ATOM 586 N N . GLN A 1 76 ? -3.723 -10.219 18.604 1.00 94.50 76 GLN A N 1
ATOM 587 C CA . GLN A 1 76 ? -3.138 -11.565 18.624 1.00 94.50 76 GLN A CA 1
ATOM 588 C C . GLN A 1 76 ? -1.598 -11.556 18.599 1.00 94.50 76 GLN A C 1
ATOM 590 O O . GLN A 1 76 ? -0.984 -12.622 18.627 1.00 94.50 76 GLN A O 1
ATOM 595 N N . GLY A 1 77 ? -0.963 -10.379 18.548 1.00 93.75 77 GLY A N 1
ATOM 596 C CA . GLY A 1 77 ? 0.492 -10.237 18.510 1.00 93.75 77 GLY A CA 1
ATOM 597 C C . GLY A 1 77 ? 1.111 -10.535 17.144 1.00 93.75 77 GLY A C 1
ATOM 598 O O . GLY A 1 77 ? 2.296 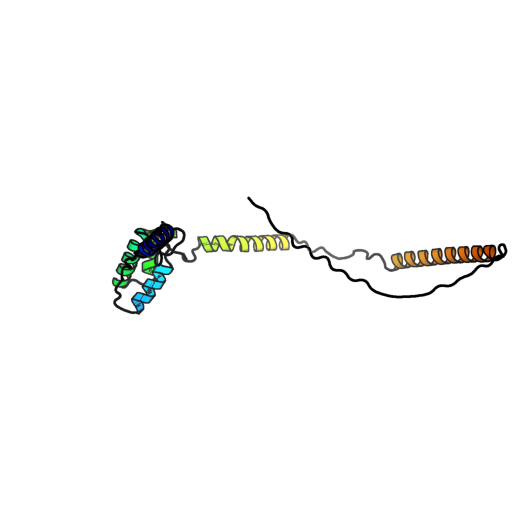-10.857 17.078 1.00 93.75 77 GLY A O 1
ATOM 599 N N . GLN A 1 78 ? 0.332 -10.463 16.058 1.00 94.75 78 GLN A N 1
ATOM 600 C CA . GLN A 1 78 ? 0.874 -10.622 14.709 1.00 94.75 78 GLN A CA 1
ATOM 601 C C . GLN A 1 78 ? 1.691 -9.401 14.277 1.00 94.75 78 GLN A C 1
ATOM 603 O O . GLN A 1 78 ? 1.339 -8.258 14.570 1.00 94.75 78 GLN A O 1
ATOM 608 N N . ASP A 1 79 ? 2.759 -9.654 13.524 1.00 94.00 79 ASP A N 1
ATOM 609 C CA . ASP A 1 79 ? 3.574 -8.606 12.914 1.00 94.00 79 ASP A CA 1
ATOM 610 C C . ASP A 1 79 ? 2.869 -7.967 11.703 1.00 94.00 79 ASP A C 1
ATOM 612 O O . ASP A 1 79 ? 2.038 -8.596 11.038 1.00 94.00 79 ASP A O 1
ATOM 616 N N . LYS A 1 80 ? 3.259 -6.733 11.358 1.00 92.38 80 LYS A N 1
ATOM 617 C CA . LYS A 1 80 ? 2.781 -5.988 10.182 1.00 92.38 80 LYS A CA 1
ATOM 618 C C . LYS A 1 80 ? 2.707 -6.855 8.920 1.00 92.38 80 LYS A C 1
ATOM 620 O O . LYS A 1 80 ? 1.677 -6.870 8.243 1.00 92.38 80 LYS A O 1
ATOM 625 N N . GLN A 1 81 ? 3.775 -7.591 8.605 1.00 91.81 81 GLN A N 1
ATOM 626 C CA . GLN A 1 81 ? 3.837 -8.400 7.382 1.00 91.81 81 GLN A CA 1
ATOM 627 C C . GLN A 1 81 ? 2.843 -9.566 7.410 1.00 91.81 81 GLN A C 1
ATOM 629 O O . GLN A 1 81 ? 2.229 -9.888 6.395 1.00 91.81 81 GLN A O 1
ATOM 634 N N . GLN A 1 82 ? 2.633 -10.172 8.580 1.00 93.94 82 GLN A N 1
ATOM 635 C CA . GLN A 1 82 ? 1.679 -11.268 8.753 1.00 93.94 82 GLN A CA 1
ATOM 636 C C . GLN A 1 82 ? 0.240 -10.779 8.571 1.00 93.94 82 GLN A C 1
ATOM 638 O O . GLN A 1 82 ? -0.549 -11.430 7.882 1.00 93.94 82 GLN A O 1
ATOM 643 N N . VAL A 1 83 ? -0.075 -9.597 9.111 1.00 95.00 83 VAL A N 1
ATOM 644 C CA . VAL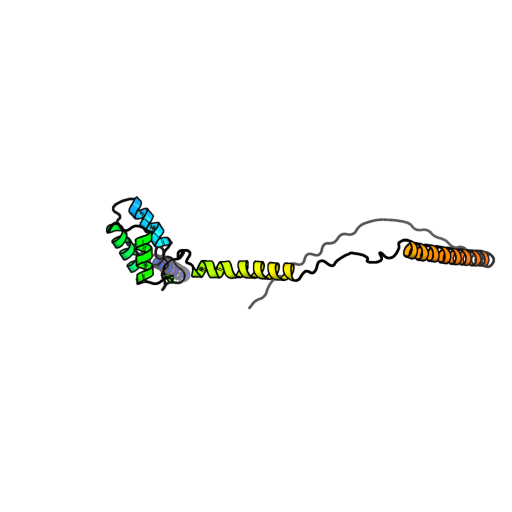 A 1 83 ? -1.388 -8.962 8.943 1.00 95.00 83 VAL A CA 1
ATOM 645 C C . VAL A 1 83 ? -1.663 -8.666 7.471 1.00 95.00 83 VAL A C 1
ATOM 647 O O . VAL A 1 83 ? -2.717 -9.038 6.955 1.00 95.00 83 VAL A O 1
ATOM 650 N N . ILE A 1 84 ? -0.712 -8.049 6.764 1.00 93.31 84 ILE A N 1
ATOM 651 C CA . ILE A 1 84 ? -0.848 -7.761 5.329 1.00 93.31 84 ILE A CA 1
ATOM 652 C C . ILE A 1 84 ? -1.026 -9.059 4.537 1.00 93.31 84 ILE A C 1
ATOM 654 O O . ILE A 1 84 ? -1.937 -9.158 3.715 1.00 93.31 84 ILE A O 1
ATOM 658 N N . GLN A 1 85 ? -0.219 -10.083 4.820 1.00 92.75 85 GLN A N 1
ATOM 659 C CA . GLN A 1 85 ? -0.307 -11.371 4.138 1.00 92.75 85 GLN A CA 1
ATOM 660 C C . GLN A 1 85 ? -1.671 -12.040 4.350 1.00 92.75 85 GLN A C 1
ATOM 662 O O . GLN A 1 85 ? -2.233 -12.604 3.408 1.00 92.75 85 GLN A O 1
ATOM 667 N N . TYR A 1 86 ? -2.238 -11.951 5.558 1.00 94.62 86 TYR A N 1
ATOM 668 C CA . TYR A 1 86 ? -3.596 -12.418 5.836 1.00 94.62 86 TYR A CA 1
ATOM 669 C C . TYR A 1 86 ? -4.627 -11.660 4.991 1.00 94.62 86 TYR A C 1
ATOM 671 O O . TYR A 1 86 ? -5.501 -12.273 4.369 1.00 94.62 86 TYR A O 1
ATOM 679 N N . MET A 1 87 ? -4.506 -10.332 4.928 1.00 93.81 87 MET A N 1
ATOM 680 C CA . MET A 1 87 ? -5.415 -9.484 4.156 1.00 93.81 87 MET A CA 1
ATOM 681 C C . MET A 1 87 ? -5.337 -9.800 2.662 1.00 93.81 87 MET A C 1
ATOM 683 O O . MET A 1 87 ? -6.370 -9.947 2.017 1.00 93.81 87 MET A O 1
ATOM 687 N N . VAL A 1 88 ? -4.139 -10.005 2.121 1.00 92.38 88 VAL A N 1
ATOM 688 C CA . VAL A 1 88 ? -3.935 -10.402 0.723 1.00 92.38 88 VAL A CA 1
ATOM 689 C C . VAL A 1 88 ? -4.488 -11.800 0.444 1.00 92.38 88 VAL A C 1
ATOM 691 O O . VAL A 1 88 ? -5.123 -12.011 -0.587 1.00 92.38 88 VAL A O 1
ATOM 694 N N . ASN A 1 89 ? -4.306 -12.756 1.357 1.00 92.94 89 ASN A N 1
ATOM 695 C CA . ASN A 1 89 ? -4.843 -14.109 1.196 1.00 92.94 89 ASN A CA 1
ATOM 696 C C . ASN A 1 89 ? -6.384 -14.113 1.185 1.00 92.94 89 ASN A C 1
ATOM 698 O O . ASN A 1 89 ? -7.010 -14.836 0.413 1.00 92.94 89 ASN A O 1
ATOM 702 N N . ARG A 1 90 ? -7.013 -13.269 2.014 1.00 92.88 90 ARG A N 1
ATOM 703 C CA . ARG A 1 90 ? -8.475 -13.224 2.151 1.00 92.88 90 ARG A CA 1
ATOM 704 C C . ARG A 1 90 ? -9.172 -12.323 1.129 1.00 92.88 90 ARG A C 1
ATOM 706 O O . ARG A 1 90 ? -10.237 -12.691 0.639 1.00 92.88 90 ARG A O 1
ATOM 713 N N . TYR A 1 91 ? -8.599 -11.156 0.841 1.00 90.94 91 TYR A N 1
ATOM 714 C CA . TYR A 1 91 ? -9.194 -10.097 0.013 1.00 90.94 91 TYR A CA 1
ATOM 715 C C . TYR A 1 91 ? -8.519 -9.939 -1.360 1.00 90.94 91 TYR A C 1
ATOM 717 O O . TYR A 1 91 ? -9.018 -9.202 -2.211 1.00 90.94 91 TYR A O 1
ATOM 725 N N . GLY A 1 92 ? -7.428 -10.665 -1.607 1.00 90.00 92 GLY A N 1
ATOM 726 C CA . GLY A 1 92 ? -6.688 -10.673 -2.865 1.00 90.00 92 GLY A CA 1
ATOM 727 C C . GLY A 1 92 ? -5.544 -9.658 -2.917 1.00 90.00 92 GLY A C 1
ATOM 728 O O . GLY A 1 92 ? -5.418 -8.763 -2.084 1.00 90.00 92 GLY A O 1
ATOM 729 N N . GLN A 1 93 ? -4.719 -9.774 -3.960 1.00 84.38 93 GLN A N 1
ATOM 730 C CA . GLN A 1 93 ? -3.538 -8.922 -4.183 1.00 84.38 93 GLN A CA 1
ATOM 731 C C . GLN A 1 93 ? -3.886 -7.432 -4.354 1.00 84.38 93 GLN A C 1
ATOM 733 O O . GLN A 1 93 ? -3.079 -6.568 -4.040 1.00 84.38 93 GLN A O 1
ATOM 738 N N . PHE A 1 94 ? -5.106 -7.113 -4.797 1.00 85.12 94 PHE A N 1
ATOM 739 C CA . PHE A 1 94 ? -5.567 -5.730 -4.977 1.00 85.12 94 PHE A CA 1
ATOM 740 C C . PHE A 1 94 ? -5.796 -4.973 -3.664 1.00 85.12 94 PHE A C 1
ATOM 742 O O . PHE A 1 94 ? -5.912 -3.748 -3.680 1.00 85.12 94 PHE A O 1
ATOM 749 N N . ALA A 1 95 ? -5.878 -5.688 -2.539 1.00 88.50 95 ALA A N 1
ATOM 750 C CA . ALA A 1 95 ? -6.042 -5.078 -1.228 1.00 88.50 95 ALA A CA 1
ATOM 751 C C . ALA A 1 95 ? -4.754 -4.416 -0.721 1.00 88.50 95 ALA A C 1
ATOM 753 O O . ALA A 1 95 ? -4.826 -3.628 0.211 1.00 88.50 95 ALA A O 1
ATOM 754 N N . HIS A 1 96 ? -3.588 -4.694 -1.310 1.00 89.56 96 HIS A N 1
ATOM 755 C CA . HIS A 1 96 ? -2.301 -4.171 -0.848 1.00 89.56 96 HIS A CA 1
ATOM 756 C C . HIS A 1 96 ? -1.694 -3.220 -1.886 1.00 89.56 96 HIS A C 1
ATOM 758 O O . HIS A 1 96 ? -1.552 -3.577 -3.053 1.00 89.56 96 HIS A O 1
ATOM 764 N N . TYR A 1 97 ? -1.374 -1.983 -1.483 1.00 80.25 97 TYR A N 1
ATOM 765 C CA . TYR A 1 97 ? -0.862 -0.941 -2.388 1.00 80.25 97 TYR A CA 1
ATOM 766 C C . TYR A 1 97 ? 0.551 -1.253 -2.899 1.00 80.25 97 TYR A C 1
ATOM 768 O O . TYR A 1 97 ? 0.883 -0.932 -4.041 1.00 80.25 97 TYR A O 1
ATOM 776 N N . GLN A 1 98 ? 1.379 -1.869 -2.054 1.00 70.94 98 GLN A N 1
ATOM 777 C CA . GLN A 1 98 ? 2.780 -2.174 -2.336 1.00 70.94 98 GLN A CA 1
ATOM 778 C C . GLN A 1 98 ? 3.017 -3.684 -2.265 1.00 70.94 98 GLN A C 1
ATOM 780 O O . GLN A 1 98 ? 3.658 -4.157 -1.326 1.00 70.94 98 GLN A O 1
ATOM 785 N N . PRO A 1 99 ? 2.514 -4.465 -3.241 1.00 71.12 99 PRO A N 1
ATOM 786 C CA . PRO A 1 99 ? 2.806 -5.887 -3.264 1.00 71.12 99 PRO A CA 1
ATOM 787 C C . PRO A 1 99 ? 4.331 -6.082 -3.313 1.00 71.12 99 PRO A C 1
ATOM 789 O O . PRO A 1 99 ? 5.020 -5.345 -4.031 1.00 71.12 99 PRO A O 1
ATOM 792 N N . PRO A 1 100 ? 4.878 -7.057 -2.567 1.00 68.94 100 PRO A N 1
ATOM 793 C CA . PRO A 1 100 ? 6.311 -7.309 -2.550 1.00 68.94 100 PRO A CA 1
ATOM 794 C C . PRO A 1 100 ? 6.831 -7.577 -3.967 1.00 68.94 100 PRO A C 1
ATOM 796 O O . PRO A 1 100 ? 6.114 -8.102 -4.828 1.00 68.94 100 PRO A O 1
ATOM 799 N N . LEU A 1 101 ? 8.092 -7.209 -4.214 1.00 69.94 101 LEU A N 1
ATOM 800 C CA . LEU A 1 101 ? 8.758 -7.473 -5.487 1.00 69.94 101 LEU A CA 1
ATOM 801 C C . LEU A 1 101 ? 8.808 -8.986 -5.723 1.00 69.94 101 LEU A C 1
ATOM 803 O O . LEU A 1 101 ? 9.617 -9.702 -5.139 1.00 69.94 101 LEU A O 1
ATOM 807 N N . ASN A 1 102 ? 7.912 -9.469 -6.576 1.00 75.75 102 ASN A N 1
ATOM 808 C CA . ASN A 1 102 ? 7.844 -10.861 -6.985 1.00 75.75 102 ASN A CA 1
ATOM 809 C C . ASN A 1 102 ? 8.700 -11.084 -8.236 1.00 75.75 102 ASN A C 1
ATOM 811 O O . ASN A 1 102 ? 8.923 -10.170 -9.032 1.00 75.75 102 ASN A O 1
ATOM 815 N N . VAL A 1 103 ? 9.110 -12.336 -8.463 1.00 80.00 103 VAL A N 1
ATOM 816 C CA . VAL A 1 103 ? 9.905 -12.730 -9.643 1.00 80.00 103 VAL A CA 1
ATOM 817 C C . VAL A 1 103 ? 9.229 -12.299 -10.950 1.00 80.00 103 VAL A C 1
ATOM 819 O O . VAL A 1 103 ? 9.905 -11.859 -11.875 1.00 80.00 103 VAL A O 1
ATOM 822 N N . ALA A 1 104 ? 7.895 -12.360 -11.016 1.00 82.19 104 ALA A N 1
ATOM 823 C CA . ALA A 1 104 ? 7.126 -11.928 -12.181 1.00 82.19 104 ALA A CA 1
ATOM 824 C C . ALA A 1 104 ? 7.271 -10.423 -12.464 1.00 82.19 104 ALA A C 1
ATOM 826 O O . ALA A 1 104 ? 7.499 -10.034 -13.610 1.00 82.19 104 ALA A O 1
ATOM 827 N N . THR A 1 105 ? 7.187 -9.576 -11.432 1.00 82.56 105 THR A N 1
ATOM 828 C CA . THR A 1 105 ? 7.396 -8.131 -11.568 1.00 82.56 105 THR A CA 1
ATOM 829 C C . THR A 1 105 ? 8.840 -7.851 -11.963 1.00 82.56 105 THR A C 1
ATOM 831 O O . THR A 1 105 ? 9.067 -7.127 -12.926 1.00 82.56 105 THR A O 1
ATOM 834 N N . SER A 1 106 ? 9.820 -8.479 -11.308 1.00 85.06 106 SER A N 1
ATOM 835 C CA . SER A 1 106 ? 11.234 -8.331 -11.675 1.00 85.06 106 SER A CA 1
ATOM 836 C C . SER A 1 106 ? 11.503 -8.726 -13.128 1.00 85.06 106 SER A C 1
ATOM 838 O O . SER A 1 106 ? 12.190 -7.995 -13.830 1.00 85.06 106 SER A O 1
ATOM 840 N N . LEU A 1 107 ? 10.926 -9.828 -13.615 1.00 91.06 107 LEU A N 1
ATOM 841 C CA . LEU A 1 107 ? 11.078 -10.262 -15.005 1.00 91.06 107 LEU A CA 1
ATOM 842 C C . LEU A 1 107 ? 10.477 -9.256 -15.996 1.00 91.06 107 LEU A C 1
ATOM 844 O O . LEU A 1 107 ? 11.098 -8.967 -17.018 1.00 91.06 107 LEU A O 1
ATOM 848 N N . LEU A 1 108 ? 9.306 -8.693 -15.677 1.00 87.75 108 LEU A N 1
ATOM 849 C CA . LEU A 1 108 ? 8.662 -7.655 -16.486 1.00 87.75 108 LEU A CA 1
ATOM 850 C C . LEU A 1 108 ? 9.568 -6.424 -16.641 1.00 87.75 108 LEU A C 1
ATOM 852 O O . LEU A 1 108 ? 9.700 -5.899 -17.743 1.00 87.75 108 LEU A O 1
ATOM 856 N N . TRP A 1 109 ? 10.225 -5.999 -15.558 1.00 87.50 109 TRP A N 1
ATOM 857 C CA . TRP A 1 109 ? 11.170 -4.877 -15.571 1.00 87.50 109 TRP A CA 1
ATOM 858 C C . TRP A 1 109 ? 12.526 -5.233 -16.203 1.00 87.50 109 TRP A C 1
ATOM 860 O O . TRP A 1 109 ? 13.159 -4.374 -16.814 1.00 87.50 109 TRP A O 1
ATOM 870 N N . LEU A 1 110 ? 12.973 -6.489 -16.107 1.00 91.19 110 LEU A N 1
ATOM 871 C CA . LEU A 1 110 ? 14.211 -6.960 -16.739 1.00 91.19 110 LEU A CA 1
ATOM 872 C C . LEU A 1 110 ? 14.074 -7.129 -18.254 1.00 91.19 110 LEU A C 1
ATOM 874 O O . LEU A 1 110 ? 15.067 -6.996 -18.962 1.00 91.19 110 LEU A O 1
ATOM 878 N N . MET A 1 111 ? 12.870 -7.390 -18.765 1.00 94.19 111 MET A N 1
ATOM 879 C CA . MET A 1 111 ? 12.618 -7.566 -20.196 1.00 94.19 111 MET A CA 1
ATOM 880 C C . MET A 1 111 ? 13.058 -6.367 -21.064 1.00 94.19 111 MET A C 1
ATOM 882 O O . MET A 1 111 ? 13.827 -6.598 -21.999 1.00 94.19 111 MET A O 1
ATOM 886 N N . PRO A 1 112 ? 12.683 -5.100 -20.779 1.00 94.44 112 PRO A N 1
ATOM 887 C CA . PRO A 1 112 ? 13.134 -3.955 -21.577 1.00 94.44 112 PRO A CA 1
ATOM 888 C C . PRO A 1 112 ? 14.652 -3.744 -21.509 1.00 94.44 112 PRO A C 1
ATOM 890 O O . PRO A 1 112 ? 15.283 -3.479 -22.532 1.00 94.44 112 PRO A O 1
ATOM 893 N N . ILE A 1 113 ? 15.261 -3.922 -20.333 1.00 95.38 113 ILE A N 1
ATOM 894 C CA . ILE A 1 113 ? 16.719 -3.813 -20.161 1.00 95.38 113 ILE A CA 1
ATOM 895 C C . ILE A 1 113 ? 17.422 -4.914 -20.965 1.00 95.38 113 ILE A C 1
ATOM 897 O O . ILE A 1 113 ? 18.351 -4.642 -21.723 1.00 95.38 113 ILE A O 1
ATOM 901 N N . GLY A 1 114 ? 16.939 -6.152 -20.853 1.00 95.62 114 GLY A N 1
ATOM 902 C CA . GLY A 1 114 ? 17.451 -7.301 -21.590 1.00 95.62 114 GLY A CA 1
ATOM 903 C C . GLY A 1 114 ? 17.324 -7.128 -23.101 1.00 95.62 114 GLY A C 1
ATOM 904 O O . GLY A 1 114 ? 18.261 -7.452 -23.825 1.00 95.62 114 GLY A O 1
ATOM 905 N N . PHE A 1 115 ? 16.218 -6.556 -23.582 1.00 96.12 115 PHE A N 1
ATOM 906 C CA . PHE A 1 115 ? 16.013 -6.272 -25.001 1.00 96.12 115 PHE A CA 1
ATOM 907 C C . PHE A 1 115 ? 17.015 -5.243 -25.540 1.00 96.12 115 PHE A C 1
ATOM 909 O O . PHE A 1 115 ? 17.608 -5.464 -26.595 1.00 96.12 115 PHE A O 1
ATOM 916 N N . ILE A 1 116 ? 17.265 -4.156 -24.801 1.00 96.00 116 ILE A N 1
ATOM 917 C CA . ILE A 1 116 ? 18.265 -3.142 -25.174 1.00 96.00 116 ILE A CA 1
ATOM 918 C C . ILE A 1 116 ? 19.666 -3.760 -25.215 1.00 96.00 116 ILE A C 1
ATOM 920 O O . ILE A 1 116 ? 20.387 -3.595 -26.200 1.00 96.00 116 ILE A O 1
ATOM 924 N N . LEU A 1 117 ? 20.044 -4.513 -24.178 1.00 95.94 117 LEU A N 1
ATOM 925 C CA . LEU A 1 117 ? 21.341 -5.192 -24.128 1.00 95.94 117 LEU A CA 1
ATOM 926 C C . LEU A 1 117 ? 21.495 -6.195 -25.275 1.00 95.94 117 LEU A C 1
ATOM 928 O O . LEU A 1 117 ? 22.551 -6.253 -25.902 1.00 95.94 117 LEU A O 1
ATOM 932 N N . PHE A 1 118 ? 20.438 -6.943 -25.590 1.00 96.00 118 PHE A N 1
ATOM 933 C CA . PHE A 1 118 ? 20.420 -7.876 -26.710 1.00 96.00 118 PHE A CA 1
ATOM 934 C C . PHE A 1 118 ? 20.581 -7.156 -28.055 1.00 96.00 118 PHE A C 1
ATOM 936 O O . PHE A 1 118 ? 21.384 -7.582 -28.885 1.00 96.00 118 PHE A O 1
ATOM 943 N N . ALA A 1 119 ? 19.886 -6.035 -28.260 1.00 94.38 119 ALA A N 1
ATOM 944 C CA . ALA A 1 119 ? 20.004 -5.229 -29.471 1.00 94.38 119 ALA A CA 1
ATOM 945 C C . ALA A 1 119 ? 21.423 -4.665 -29.652 1.00 94.38 119 ALA A C 1
ATOM 947 O O . ALA A 1 119 ? 22.004 -4.806 -30.730 1.00 94.38 119 ALA A O 1
ATOM 948 N N . ILE A 1 120 ? 22.017 -4.102 -28.593 1.00 95.44 120 ILE A N 1
ATOM 949 C CA . ILE A 1 120 ? 23.405 -3.609 -28.606 1.00 95.44 120 ILE A CA 1
ATOM 950 C C . ILE A 1 120 ? 24.374 -4.759 -28.886 1.00 95.44 120 ILE A C 1
ATOM 952 O O . ILE A 1 120 ? 25.259 -4.627 -29.728 1.00 95.44 120 ILE A O 1
ATOM 956 N N . PHE A 1 121 ? 24.197 -5.905 -28.230 1.00 95.38 121 PHE A N 1
ATOM 957 C CA . PHE A 1 121 ? 25.042 -7.080 -28.430 1.00 95.38 121 PHE A CA 1
ATOM 958 C C . PHE A 1 121 ? 25.022 -7.561 -29.886 1.00 95.38 121 PHE A C 1
ATOM 960 O O . PHE A 1 121 ? 26.076 -7.812 -30.478 1.00 95.38 121 PHE A O 1
ATOM 967 N N . VAL A 1 122 ? 23.832 -7.646 -30.487 1.00 95.06 122 VAL A N 1
ATOM 968 C CA . VAL A 1 122 ? 23.670 -8.004 -31.900 1.00 95.06 122 VAL A CA 1
ATOM 969 C C . VAL A 1 122 ? 24.303 -6.946 -32.803 1.00 95.06 122 VAL A C 1
ATOM 971 O O . VAL A 1 122 ? 24.997 -7.315 -33.749 1.00 95.06 122 VAL A O 1
ATOM 974 N N . GLN A 1 123 ? 24.124 -5.655 -32.509 1.00 91.88 123 GLN A N 1
ATOM 975 C CA . GLN A 1 123 ? 24.719 -4.564 -33.281 1.00 91.88 123 GLN A CA 1
ATOM 976 C C . GLN A 1 123 ? 26.249 -4.624 -33.248 1.00 91.88 123 GLN A C 1
ATOM 978 O O . GLN A 1 123 ? 26.877 -4.619 -34.300 1.00 91.88 123 GLN A O 1
ATOM 983 N N . VAL A 1 124 ? 26.856 -4.778 -32.069 1.00 92.56 124 VAL A N 1
ATOM 984 C CA . VAL A 1 124 ? 28.315 -4.899 -31.910 1.00 92.56 124 VAL A CA 1
ATOM 985 C C . VAL A 1 124 ? 28.850 -6.134 -32.636 1.00 92.56 124 VAL A C 1
ATOM 987 O O . VAL A 1 124 ? 29.869 -6.047 -33.314 1.00 92.56 124 VAL A O 1
ATOM 990 N N . LYS A 1 125 ? 28.151 -7.276 -32.568 1.00 90.31 125 LYS A N 1
ATOM 991 C CA . LYS A 1 125 ? 28.547 -8.481 -33.316 1.00 90.31 125 LYS A CA 1
ATOM 992 C C . LYS A 1 125 ? 28.353 -8.366 -34.831 1.00 90.31 125 LYS A C 1
ATOM 994 O O . LYS A 1 125 ? 29.046 -9.061 -35.571 1.00 90.31 125 LYS A O 1
ATOM 999 N N . ARG A 1 126 ? 27.412 -7.541 -35.303 1.00 84.88 126 ARG A N 1
ATOM 1000 C CA . ARG A 1 126 ? 27.164 -7.297 -36.737 1.00 84.88 126 ARG A CA 1
ATOM 1001 C C . ARG A 1 126 ? 28.041 -6.196 -37.320 1.00 84.88 126 ARG A C 1
ATOM 1003 O O . ARG A 1 126 ? 28.262 -6.203 -38.532 1.00 84.88 126 ARG A O 1
ATOM 1010 N N . SER A 1 127 ? 28.555 -5.294 -36.490 1.00 71.94 127 SER A N 1
ATOM 1011 C CA . SER A 1 127 ? 29.535 -4.289 -36.884 1.00 71.94 127 SER A CA 1
ATOM 1012 C C . SER A 1 127 ? 30.830 -4.975 -37.310 1.00 71.94 127 SER A C 1
ATOM 1014 O O . SER A 1 127 ? 31.723 -5.247 -36.511 1.00 71.94 127 SER A O 1
ATOM 1016 N N . LYS A 1 128 ? 30.951 -5.256 -38.610 1.00 67.75 128 LYS A N 1
ATOM 1017 C CA . LYS A 1 128 ? 32.261 -5.449 -39.233 1.00 67.75 128 LYS A CA 1
ATOM 1018 C C . LYS A 1 128 ? 33.046 -4.146 -39.019 1.00 67.75 128 LYS A C 1
ATOM 1020 O O . LYS A 1 128 ? 32.481 -3.086 -39.288 1.00 67.75 128 LYS A O 1
ATOM 1025 N N . PRO A 1 129 ? 34.315 -4.176 -38.585 1.00 56.06 129 PRO A N 1
ATOM 1026 C CA . PRO A 1 129 ? 35.115 -2.962 -38.520 1.00 56.06 129 PRO A CA 1
ATOM 1027 C C . PRO A 1 129 ? 35.397 -2.507 -39.952 1.00 56.06 129 PRO A C 1
ATOM 1029 O O . PRO A 1 129 ? 36.296 -3.038 -40.597 1.00 56.06 129 PRO A O 1
ATOM 1032 N N . LYS A 1 130 ? 34.592 -1.579 -40.481 1.00 57.50 130 LYS A N 1
ATOM 1033 C CA . LYS A 1 130 ? 34.878 -0.852 -41.722 1.00 57.50 130 LYS A CA 1
ATOM 1034 C C . LYS A 1 130 ? 34.273 0.547 -41.674 1.00 57.50 130 LYS A C 1
ATOM 1036 O O . LYS A 1 130 ? 33.130 0.743 -42.065 1.00 57.50 130 LYS A O 1
ATOM 1041 N N . TYR A 1 131 ? 35.093 1.502 -41.253 1.00 48.53 131 TYR A N 1
ATOM 1042 C CA . TYR A 1 131 ? 35.053 2.862 -41.780 1.00 48.53 131 TYR A CA 1
ATOM 1043 C C . TYR A 1 131 ? 36.481 3.423 -41.720 1.00 48.53 131 TYR A C 1
ATOM 1045 O O . TYR A 1 131 ? 36.870 4.076 -40.759 1.00 48.53 131 TYR A O 1
ATOM 1053 N N . ASN A 1 132 ? 37.296 3.038 -42.710 1.00 53.78 132 ASN A N 1
ATOM 1054 C CA . ASN A 1 132 ? 38.457 3.833 -43.097 1.00 53.78 132 ASN A CA 1
ATOM 1055 C C . ASN A 1 132 ? 37.894 4.991 -43.924 1.00 53.78 132 ASN A C 1
ATOM 1057 O O . ASN A 1 132 ? 37.215 4.750 -44.925 1.00 53.78 132 ASN A O 1
ATOM 1061 N N . VAL A 1 133 ? 38.095 6.211 -43.445 1.00 50.06 133 VAL A N 1
ATOM 1062 C CA . VAL A 1 133 ? 37.607 7.440 -44.072 1.00 50.06 133 VAL A CA 1
ATOM 1063 C C . VAL A 1 133 ? 38.636 7.880 -45.100 1.00 50.06 133 VAL A C 1
ATOM 1065 O O . VAL A 1 133 ? 39.280 8.903 -44.940 1.00 50.06 133 VAL A O 1
ATOM 1068 N N . ASP A 1 134 ? 38.783 7.094 -46.163 1.00 53.62 134 ASP A N 1
ATOM 1069 C CA . ASP A 1 134 ? 39.339 7.581 -47.427 1.00 53.62 134 ASP A CA 1
ATOM 1070 C C . ASP A 1 134 ? 38.178 8.150 -48.265 1.00 53.62 134 ASP A C 1
ATOM 1072 O O . ASP A 1 134 ? 37.901 7.705 -49.378 1.00 53.62 134 ASP A O 1
ATOM 1076 N N . THR A 1 135 ? 37.414 9.093 -47.706 1.00 49.22 135 THR A N 1
ATOM 1077 C CA . THR A 1 135 ? 36.669 10.034 -48.552 1.00 49.22 135 THR A CA 1
ATOM 1078 C C . THR A 1 135 ? 37.708 10.969 -49.152 1.00 49.22 135 THR A C 1
ATOM 1080 O O . THR A 1 135 ? 38.431 11.584 -48.368 1.00 49.22 135 THR A O 1
ATOM 1083 N N . PRO A 1 136 ? 37.795 11.118 -50.487 1.00 54.62 136 PRO A N 1
ATOM 1084 C CA . PRO A 1 136 ? 38.468 12.264 -51.068 1.00 54.62 136 PRO A CA 1
ATOM 1085 C C . PRO A 1 136 ? 37.740 13.497 -50.533 1.00 54.62 136 PRO A C 1
ATOM 1087 O O . PRO A 1 136 ? 36.618 13.802 -50.939 1.00 54.62 136 PRO A O 1
ATOM 1090 N N . GLU A 1 137 ? 38.333 14.137 -49.528 1.00 54.59 137 GLU A N 1
ATOM 1091 C CA . GLU A 1 137 ? 38.057 15.529 -49.211 1.00 54.59 137 GLU A CA 1
ATOM 1092 C C . GLU A 1 137 ? 38.143 16.266 -50.553 1.00 54.59 137 GLU A C 1
ATOM 1094 O O . GLU A 1 137 ? 39.118 16.024 -51.273 1.00 54.59 137 GLU A O 1
ATOM 1099 N N . PRO A 1 138 ? 37.120 17.041 -50.971 1.00 58.53 138 PRO A N 1
ATOM 1100 C CA . PRO A 1 138 ? 37.221 17.814 -52.198 1.00 58.53 138 PRO A CA 1
ATOM 1101 C C . PRO A 1 138 ? 38.486 18.644 -52.058 1.00 58.53 138 PRO A C 1
ATOM 1103 O O . PRO A 1 138 ? 38.581 19.487 -51.163 1.00 58.53 138 PRO A O 1
ATOM 1106 N N . ASP A 1 139 ? 39.483 18.280 -52.860 1.00 60.66 139 ASP A N 1
ATOM 1107 C CA . ASP A 1 139 ? 40.842 18.748 -52.711 1.00 60.66 139 ASP A CA 1
ATOM 1108 C C . ASP A 1 139 ? 40.773 20.272 -52.673 1.00 60.66 139 ASP A C 1
ATOM 1110 O O . ASP A 1 139 ? 40.222 20.896 -53.585 1.00 60.66 139 ASP A O 1
ATOM 1114 N N . LEU A 1 140 ? 41.256 20.892 -51.589 1.00 60.84 140 LEU A N 1
ATOM 1115 C CA . LEU A 1 140 ? 41.198 22.348 -51.438 1.00 60.84 140 LEU A CA 1
ATOM 1116 C C . LEU A 1 140 ? 41.832 23.030 -52.656 1.00 60.84 140 LEU A C 1
ATOM 1118 O O . LEU A 1 140 ? 41.514 24.179 -52.946 1.00 60.84 140 LEU A O 1
ATOM 1122 N N . THR A 1 141 ? 42.704 22.328 -53.378 1.00 70.00 141 THR A N 1
ATOM 1123 C CA . THR A 1 141 ? 43.262 22.738 -54.662 1.00 70.00 141 THR A CA 1
ATOM 1124 C C . THR A 1 141 ? 42.209 22.858 -55.771 1.00 70.00 141 THR A C 1
ATOM 1126 O O . THR A 1 141 ? 42.216 23.867 -56.467 1.00 70.00 141 THR A O 1
ATOM 1129 N N . GLU A 1 142 ? 41.252 21.935 -55.909 1.00 71.62 142 GLU A N 1
ATOM 1130 C CA . GLU A 1 142 ? 40.159 22.032 -56.894 1.00 71.62 142 GLU A CA 1
ATOM 1131 C C . GLU A 1 142 ? 39.221 23.208 -56.590 1.00 71.62 142 GLU A C 1
ATOM 1133 O O . GLU A 1 142 ? 38.876 23.986 -57.483 1.00 71.62 142 GLU A O 1
ATOM 1138 N N . ALA A 1 143 ? 38.869 23.397 -55.314 1.00 76.62 143 ALA A N 1
ATOM 1139 C CA . ALA A 1 143 ? 38.045 24.526 -54.884 1.00 76.62 143 ALA A CA 1
ATOM 1140 C C . ALA A 1 143 ? 38.768 25.873 -55.070 1.00 76.62 143 ALA A C 1
ATOM 1142 O O . ALA A 1 143 ? 38.165 26.842 -55.532 1.00 76.62 143 ALA A O 1
ATOM 1143 N N . LYS A 1 144 ? 40.074 25.936 -54.769 1.00 79.81 144 LYS A N 1
ATOM 1144 C CA . LYS A 1 144 ? 40.903 27.135 -54.986 1.00 79.81 144 LYS A CA 1
ATOM 1145 C C . LYS A 1 144 ? 41.073 27.462 -56.467 1.00 79.81 144 LYS A C 1
ATOM 1147 O O . LYS A 1 144 ? 41.019 28.631 -56.826 1.00 79.81 144 LYS A O 1
ATOM 1152 N N . VAL A 1 145 ? 41.228 26.455 -57.327 1.00 81.75 145 VAL A N 1
ATOM 1153 C CA . VAL A 1 145 ? 41.317 26.644 -58.785 1.00 81.75 145 VAL A CA 1
ATOM 1154 C C . VAL A 1 145 ? 39.997 27.169 -59.354 1.00 81.75 145 VAL A C 1
ATOM 1156 O O . VAL A 1 145 ? 40.009 28.033 -60.232 1.00 81.75 145 VAL A O 1
ATOM 1159 N N . ALA A 1 146 ? 38.857 26.692 -58.844 1.00 84.38 146 ALA A N 1
ATOM 1160 C CA . ALA A 1 146 ? 37.550 27.218 -59.228 1.00 84.38 146 ALA A CA 1
ATOM 1161 C C . ALA A 1 146 ? 37.361 28.685 -58.794 1.00 84.38 146 ALA A C 1
ATOM 1163 O O . ALA A 1 146 ? 36.809 29.472 -59.561 1.00 84.38 146 ALA A O 1
ATOM 1164 N N . LEU A 1 147 ? 37.860 29.057 -57.609 1.00 86.25 147 LEU A N 1
ATOM 1165 C CA . LEU A 1 147 ? 37.790 30.424 -57.083 1.00 86.25 147 LEU A CA 1
ATOM 1166 C C . LEU A 1 147 ? 38.670 31.396 -57.891 1.00 86.25 147 LEU A C 1
ATOM 1168 O O . LEU A 1 147 ? 38.184 32.412 -58.372 1.00 86.25 147 LEU A O 1
ATOM 1172 N N . ASP A 1 148 ? 39.913 31.003 -58.174 1.00 88.94 148 ASP A N 1
ATOM 1173 C CA . ASP A 1 148 ? 40.875 31.767 -58.985 1.00 88.94 148 ASP A CA 1
ATOM 1174 C C . ASP A 1 148 ? 40.409 31.958 -60.444 1.00 88.94 148 ASP A C 1
ATOM 1176 O O . ASP A 1 148 ? 40.742 32.930 -61.123 1.00 88.94 148 ASP A O 1
ATOM 1180 N N . LYS A 1 149 ? 39.591 31.032 -60.962 1.00 89.38 149 LYS A N 1
ATOM 1181 C CA . LYS A 1 149 ? 38.937 31.199 -62.265 1.00 89.38 149 LYS A CA 1
ATOM 1182 C C . LYS A 1 149 ? 37.849 32.276 -62.232 1.00 89.38 149 LYS A C 1
ATOM 1184 O O . LYS A 1 149 ? 37.760 33.038 -63.192 1.00 89.38 149 LYS A O 1
ATOM 1189 N N . LEU A 1 150 ? 37.054 32.330 -61.164 1.00 90.44 150 LEU A N 1
ATOM 1190 C CA . LEU A 1 150 ? 36.003 33.335 -60.999 1.00 90.44 150 LEU A CA 1
ATOM 1191 C C . LEU A 1 150 ? 36.590 34.745 -60.861 1.00 90.44 150 LEU A C 1
ATOM 1193 O O . LEU A 1 150 ? 36.077 35.672 -61.485 1.00 90.44 150 LEU A O 1
ATOM 1197 N N . ASP A 1 151 ? 37.688 34.889 -60.115 1.00 91.12 151 ASP A N 1
ATOM 1198 C CA . ASP A 1 151 ? 38.355 36.181 -59.907 1.00 91.12 151 ASP A CA 1
ATOM 1199 C C . ASP A 1 151 ? 38.854 36.779 -61.235 1.00 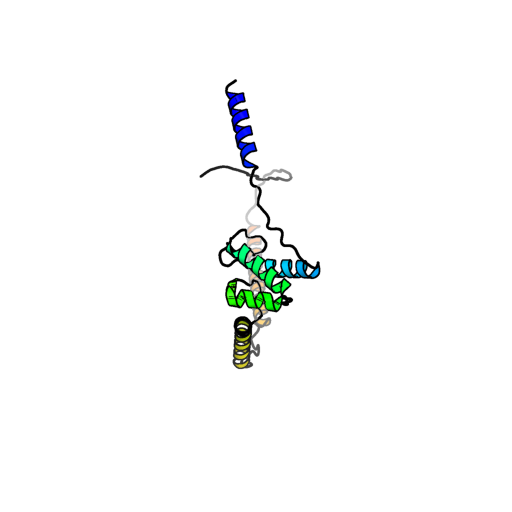91.12 151 ASP A C 1
ATOM 1201 O O . ASP A 1 151 ? 38.605 37.948 -61.531 1.00 91.12 151 ASP A O 1
ATOM 1205 N N . ARG A 1 152 ? 39.446 35.953 -62.109 1.00 88.38 152 ARG A N 1
ATOM 1206 C CA . ARG A 1 152 ? 39.862 36.382 -63.458 1.00 88.38 152 ARG A CA 1
ATOM 1207 C C . ARG A 1 152 ? 38.698 36.777 -64.365 1.00 88.38 152 ARG A C 1
ATOM 1209 O O . ARG A 1 152 ? 38.843 37.686 -65.179 1.00 88.38 152 ARG A O 1
ATOM 1216 N N . GLU A 1 153 ? 37.568 36.071 -64.286 1.00 91.62 153 GLU A N 1
ATOM 1217 C CA . GLU A 1 153 ? 36.379 36.434 -65.068 1.00 91.62 153 GLU A CA 1
ATOM 1218 C C . GLU A 1 153 ? 35.811 37.785 -64.607 1.00 91.62 153 GLU A C 1
ATOM 1220 O O . GLU A 1 153 ? 35.407 38.587 -65.448 1.00 91.62 153 GLU A O 1
ATOM 1225 N N . LEU A 1 154 ? 35.851 38.075 -63.302 1.00 89.12 154 LEU A N 1
ATOM 1226 C CA . LEU A 1 154 ? 35.451 39.366 -62.737 1.00 89.12 154 LEU A CA 1
ATOM 1227 C C . LEU A 1 154 ? 36.340 40.518 -63.222 1.00 89.12 154 LEU A C 1
ATOM 1229 O O . LEU A 1 154 ? 35.808 41.526 -63.680 1.00 89.12 154 LEU A O 1
ATOM 1233 N N . GLU A 1 155 ? 37.668 40.364 -63.203 1.00 88.12 155 GLU A N 1
ATOM 1234 C CA . GLU A 1 155 ? 38.597 41.390 -63.711 1.00 88.12 155 GLU A CA 1
ATOM 1235 C C . GLU A 1 155 ? 38.357 41.699 -65.198 1.00 88.12 155 GLU A C 1
ATOM 1237 O O . GLU A 1 155 ? 38.314 42.862 -65.597 1.00 88.12 155 GLU A O 1
ATOM 1242 N N . GLN A 1 156 ? 38.093 40.674 -66.016 1.00 85.44 156 GLN A N 1
ATOM 1243 C CA . GLN A 1 156 ? 37.760 40.861 -67.433 1.00 85.44 156 GLN A CA 1
ATOM 1244 C C . GLN A 1 156 ? 36.431 41.587 -67.662 1.00 85.44 156 GLN A C 1
ATOM 1246 O O . GLN A 1 156 ? 36.261 42.228 -68.701 1.00 85.44 156 GLN A O 1
ATOM 1251 N N . LEU A 1 157 ? 35.458 41.441 -66.759 1.00 83.00 157 LEU A N 1
ATOM 1252 C CA . LEU A 1 157 ? 34.205 42.192 -66.834 1.00 83.00 157 LEU A CA 1
ATOM 1253 C C . LEU A 1 157 ? 34.400 43.642 -66.382 1.00 83.00 157 LEU A C 1
ATOM 1255 O O . LEU A 1 157 ? 33.867 44.534 -67.035 1.00 83.00 157 LEU A O 1
ATOM 1259 N N . LEU A 1 158 ? 35.210 43.879 -65.347 1.00 81.50 158 LEU A N 1
ATOM 1260 C CA . LEU A 1 158 ? 35.532 45.226 -64.869 1.00 81.50 158 LEU A CA 1
ATOM 1261 C C . LEU A 1 158 ? 36.308 46.044 -65.912 1.00 81.50 158 LEU A C 1
ATOM 1263 O O . LEU A 1 158 ? 36.017 47.221 -66.104 1.00 81.50 158 LEU A O 1
ATOM 1267 N N . GLU A 1 159 ? 37.245 45.435 -66.644 1.00 76.81 159 GLU A N 1
ATOM 1268 C CA . GLU A 1 159 ? 37.982 46.145 -67.701 1.00 76.81 159 GLU A CA 1
ATOM 1269 C C . GLU A 1 159 ? 37.087 46.477 -68.906 1.00 76.81 159 GLU A C 1
ATOM 1271 O O . GLU A 1 159 ? 37.164 47.567 -69.470 1.00 76.81 159 GLU A O 1
ATOM 1276 N N . LYS A 1 160 ? 36.126 45.599 -69.225 1.00 75.75 160 LYS A N 1
ATOM 1277 C CA . LYS A 1 160 ? 35.090 45.895 -70.225 1.00 75.75 160 LYS A CA 1
ATOM 1278 C C . LYS A 1 160 ? 34.146 47.013 -69.785 1.00 75.75 160 LYS A C 1
ATOM 1280 O O . LYS A 1 160 ? 33.664 47.743 -70.646 1.00 75.75 160 LYS A O 1
ATOM 1285 N N . GLU A 1 161 ? 33.854 47.145 -68.491 1.00 74.81 161 GLU A N 1
ATOM 1286 C CA . GLU A 1 161 ? 33.093 48.290 -67.975 1.00 74.81 161 GLU A CA 1
ATOM 1287 C C . GLU A 1 161 ? 33.902 49.593 -68.086 1.00 74.81 161 GLU A C 1
ATOM 1289 O O . GLU A 1 161 ? 33.357 50.598 -68.543 1.00 74.81 161 GLU A O 1
ATOM 1294 N N . ALA A 1 162 ? 35.208 49.566 -67.797 1.00 63.75 162 ALA A N 1
ATOM 1295 C CA . ALA A 1 162 ? 36.085 50.735 -67.926 1.00 63.75 162 ALA A CA 1
ATOM 1296 C C . ALA A 1 162 ? 36.192 51.258 -69.377 1.00 63.75 162 ALA A C 1
ATOM 1298 O O . ALA A 1 162 ? 36.127 52.469 -69.604 1.00 63.75 162 ALA A O 1
ATOM 1299 N N . ASP A 1 163 ? 36.258 50.364 -70.371 1.00 57.12 163 ASP A N 1
ATOM 1300 C CA . ASP A 1 163 ? 36.271 50.723 -71.802 1.00 57.12 163 ASP A CA 1
ATOM 1301 C C . ASP A 1 163 ? 34.936 51.325 -72.298 1.00 57.12 163 ASP A C 1
ATOM 1303 O O . ASP A 1 163 ? 34.887 52.077 -73.284 1.00 57.12 163 ASP A O 1
ATOM 1307 N N . VAL A 1 164 ? 33.827 50.984 -71.634 1.00 63.34 164 VAL A N 1
ATOM 1308 C CA . VAL A 1 164 ? 32.492 51.528 -71.929 1.00 63.34 164 VAL A CA 1
ATOM 1309 C C . VAL A 1 164 ? 32.316 52.906 -71.291 1.00 63.34 164 VAL A C 1
ATOM 1311 O O . VAL A 1 164 ? 31.718 53.785 -71.917 1.00 63.34 164 VAL A O 1
ATOM 1314 N N . GLU A 1 165 ? 32.864 53.122 -70.093 1.00 60.31 165 GLU A N 1
ATOM 1315 C CA . GLU A 1 165 ? 32.765 54.394 -69.369 1.00 60.31 165 GLU A CA 1
ATOM 1316 C C . GLU A 1 165 ? 33.555 55.524 -70.068 1.00 60.31 165 GLU A C 1
ATOM 1318 O O . GLU A 1 165 ? 33.031 56.631 -70.223 1.00 60.31 165 GLU A O 1
ATOM 1323 N N . ASP A 1 166 ? 34.737 55.235 -70.632 1.00 54.38 166 ASP A N 1
ATOM 1324 C CA . ASP A 1 166 ? 35.536 56.208 -71.409 1.00 54.38 166 ASP A CA 1
ATOM 1325 C C . ASP A 1 166 ? 34.865 56.587 -72.752 1.00 54.38 166 ASP A C 1
ATOM 1327 O O . ASP A 1 166 ? 34.867 57.743 -73.185 1.00 54.38 166 ASP A O 1
ATOM 1331 N N . ASN A 1 167 ? 34.147 55.643 -73.377 1.00 53.03 167 ASN A N 1
ATOM 1332 C CA . ASN A 1 167 ? 33.325 55.914 -74.565 1.00 53.03 167 ASN A CA 1
ATOM 1333 C C . ASN A 1 167 ? 32.036 56.705 -74.260 1.00 53.03 167 ASN A C 1
ATOM 1335 O O . ASN A 1 167 ? 31.455 57.306 -75.176 1.00 53.03 167 ASN A O 1
ATOM 1339 N N . LEU A 1 168 ? 31.579 56.732 -73.001 1.00 56.53 168 LEU A N 1
ATOM 1340 C CA . LEU A 1 168 ? 30.389 57.474 -72.571 1.00 56.53 168 LEU A CA 1
ATOM 1341 C C . LEU A 1 168 ? 30.697 58.933 -72.183 1.00 56.53 168 LEU A C 1
ATOM 1343 O O . LEU A 1 168 ? 29.824 59.792 -72.344 1.00 56.53 168 LEU A O 1
ATOM 1347 N N . LEU A 1 169 ? 31.929 59.247 -71.758 1.00 52.28 169 LEU A N 1
ATOM 1348 C CA . LEU A 1 169 ? 32.352 60.609 -71.386 1.00 52.28 169 LEU A CA 1
ATOM 1349 C C . LEU A 1 169 ? 32.656 61.534 -72.580 1.00 52.28 169 LEU A C 1
ATOM 1351 O O . LEU A 1 169 ? 32.694 62.754 -72.417 1.00 52.28 169 LEU A O 1
ATOM 1355 N N . VAL A 1 170 ? 32.788 61.001 -73.800 1.00 52.62 170 VAL A N 1
ATOM 1356 C CA . VAL A 1 170 ? 33.044 61.809 -75.011 1.00 52.62 170 VAL A CA 1
ATOM 1357 C C . VAL A 1 170 ? 31.769 62.407 -75.631 1.00 52.62 170 VAL A C 1
ATOM 1359 O O . VAL A 1 170 ? 31.859 63.385 -76.374 1.00 52.62 170 VAL A O 1
ATOM 1362 N N . LYS A 1 171 ? 30.564 61.876 -75.359 1.00 51.12 171 LYS A N 1
ATOM 1363 C CA . LYS A 1 171 ? 29.372 62.222 -76.168 1.00 51.12 171 LYS A CA 1
ATOM 1364 C C . LYS A 1 171 ? 28.293 63.093 -75.537 1.00 51.12 171 LYS A C 1
ATOM 1366 O O . LYS A 1 171 ? 27.483 63.600 -76.304 1.00 51.12 171 LYS A O 1
ATOM 1371 N N . ASN A 1 172 ? 28.257 63.336 -74.226 1.00 50.56 172 ASN A N 1
ATOM 1372 C CA . ASN A 1 172 ? 27.086 64.004 -73.635 1.00 50.56 172 ASN A CA 1
ATOM 1373 C C . ASN A 1 172 ? 27.433 65.048 -72.555 1.00 50.56 172 ASN A C 1
ATOM 1375 O O . ASN A 1 172 ? 27.385 64.776 -71.362 1.00 50.56 172 ASN A O 1
ATOM 1379 N N . SER A 1 173 ? 27.686 66.285 -72.984 1.00 39.00 173 SER A N 1
ATOM 1380 C CA . SER A 1 173 ? 27.290 67.498 -72.243 1.00 39.00 173 SER A CA 1
ATOM 1381 C C . SER A 1 173 ? 26.097 68.092 -73.019 1.00 39.00 173 SER A C 1
ATOM 1383 O O . SER A 1 173 ? 26.200 68.061 -74.250 1.00 39.00 173 SER A O 1
ATOM 1385 N N . PRO A 1 174 ? 24.985 68.610 -72.432 1.00 49.25 174 PRO A N 1
ATOM 1386 C CA . PRO A 1 174 ? 24.955 69.514 -71.269 1.00 49.25 174 PRO A CA 1
ATOM 1387 C C . PRO A 1 174 ? 23.691 69.431 -70.349 1.00 49.25 174 PRO A C 1
ATOM 1389 O O . PRO A 1 174 ? 22.811 68.597 -70.535 1.00 49.25 174 PRO A O 1
ATOM 1392 N N . SER A 1 175 ? 23.596 70.407 -69.426 1.00 39.38 175 SER A N 1
ATOM 1393 C CA . SER A 1 175 ? 22.439 70.869 -68.611 1.00 39.38 175 SER A CA 1
ATOM 1394 C C . SER A 1 175 ? 22.182 70.137 -67.285 1.00 39.38 175 SER A C 1
ATOM 1396 O O . SER A 1 175 ? 21.664 69.033 -67.263 1.00 39.38 175 SER A O 1
ATOM 1398 N N . VAL A 1 176 ? 22.632 70.662 -66.134 1.00 46.59 176 VAL A N 1
ATOM 1399 C CA . VAL A 1 176 ? 22.103 71.814 -65.347 1.00 46.59 176 VAL A CA 1
ATOM 1400 C C . VAL A 1 176 ? 20.672 71.594 -64.829 1.00 46.59 176 VAL A C 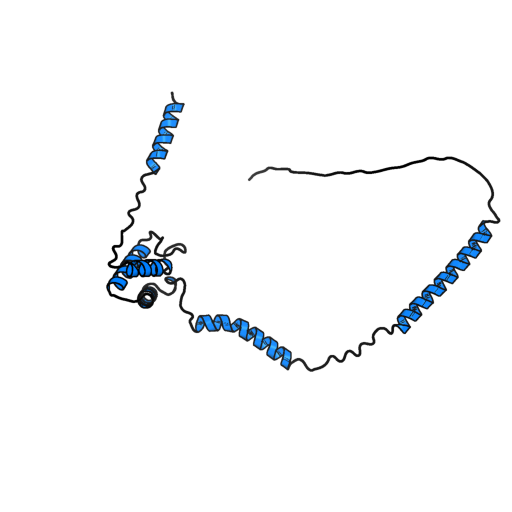1
ATOM 1402 O O . VAL A 1 176 ? 19.742 71.592 -65.635 1.00 46.59 176 VAL A O 1
ATOM 1405 N N . LYS A 1 177 ? 20.544 71.500 -63.489 1.00 36.25 177 LYS A N 1
ATOM 1406 C CA . LYS A 1 177 ? 19.505 72.012 -62.546 1.00 36.25 177 LYS A CA 1
ATOM 1407 C C . LYS A 1 177 ? 19.405 71.055 -61.343 1.00 36.25 177 LYS A C 1
ATOM 1409 O O . LYS A 1 177 ? 19.134 69.880 -61.537 1.00 36.25 177 LYS A O 1
ATOM 1414 N N . ASP A 1 178 ? 19.830 71.409 -60.133 1.00 40.12 178 ASP A N 1
ATOM 1415 C CA . ASP A 1 178 ? 19.305 72.381 -59.150 1.00 40.12 178 ASP A CA 1
ATOM 1416 C C . ASP A 1 178 ? 18.502 71.678 -58.031 1.00 40.12 178 ASP A C 1
ATOM 1418 O O . ASP A 1 178 ? 17.533 70.974 -58.297 1.00 40.12 178 ASP A O 1
ATOM 1422 N N . ASN A 1 179 ? 18.869 72.028 -56.789 1.00 39.97 179 ASN A N 1
ATOM 1423 C CA . ASN A 1 179 ? 18.109 71.978 -55.523 1.00 39.97 179 ASN A CA 1
ATOM 1424 C C . ASN A 1 179 ? 18.042 70.622 -54.788 1.00 39.97 179 ASN A C 1
ATOM 1426 O O . ASN A 1 179 ? 17.407 69.679 -55.234 1.00 39.97 179 ASN A O 1
ATOM 1430 N N . ASN A 1 180 ? 18.770 70.430 -53.683 1.00 41.12 180 ASN A N 1
ATOM 1431 C CA . ASN A 1 180 ? 18.599 71.025 -52.342 1.00 41.12 180 ASN A CA 1
ATOM 1432 C C . ASN A 1 180 ? 17.311 70.597 -51.611 1.00 41.12 180 ASN A C 1
ATOM 1434 O O . ASN A 1 180 ? 16.251 71.178 -51.823 1.00 41.12 180 ASN A O 1
ATOM 1438 N N . SER A 1 181 ? 17.446 69.654 -50.679 1.00 48.53 181 SER A N 1
ATOM 1439 C CA . SER A 1 181 ? 16.821 69.659 -49.343 1.00 48.53 181 SER A CA 1
ATOM 1440 C C . SER A 1 181 ? 17.100 68.303 -48.706 1.00 48.53 181 SER A C 1
ATOM 1442 O O . SER A 1 181 ? 16.722 67.272 -49.243 1.00 48.53 181 SER A O 1
ATOM 1444 N N . ASN A 1 182 ? 17.964 68.264 -47.702 1.00 40.47 182 ASN A N 1
ATOM 1445 C CA . ASN A 1 182 ? 17.620 68.497 -46.300 1.00 40.47 182 ASN A CA 1
ATOM 1446 C C . ASN A 1 182 ? 16.911 67.302 -45.662 1.00 40.47 182 ASN A C 1
ATOM 1448 O O . ASN A 1 182 ? 15.760 67.002 -45.954 1.00 40.47 182 ASN A O 1
ATOM 1452 N N . ASN A 1 183 ? 17.623 66.801 -44.655 1.00 40.59 183 ASN A N 1
ATOM 1453 C CA . ASN A 1 183 ? 17.120 66.592 -43.310 1.00 40.59 183 ASN A CA 1
ATOM 1454 C C . ASN A 1 183 ? 16.273 65.340 -43.055 1.00 40.59 183 ASN A C 1
ATOM 1456 O O . ASN A 1 183 ? 15.087 65.271 -43.348 1.00 40.59 183 ASN A O 1
ATOM 1460 N N . ASN A 1 184 ? 16.927 64.474 -42.283 1.00 40.41 184 ASN A N 1
ATOM 1461 C CA . ASN A 1 184 ? 16.582 64.255 -40.882 1.00 40.41 184 ASN A CA 1
ATOM 1462 C C . ASN A 1 184 ? 15.571 63.170 -40.518 1.00 40.41 184 ASN A C 1
ATOM 1464 O O . ASN A 1 184 ? 14.439 63.120 -40.978 1.00 40.41 184 ASN A O 1
ATOM 1468 N N . ASP A 1 185 ? 16.035 62.467 -39.488 1.00 43.28 185 ASP A N 1
ATOM 1469 C CA . ASP A 1 185 ? 15.329 62.168 -38.253 1.00 43.28 185 ASP A CA 1
ATOM 1470 C C . ASP A 1 185 ? 14.276 61.059 -38.261 1.00 43.28 185 ASP A C 1
ATOM 1472 O O . ASP A 1 185 ? 13.172 61.168 -38.776 1.00 43.28 185 ASP A O 1
ATOM 1476 N N . SER A 1 186 ? 14.642 60.064 -37.451 1.00 42.28 186 SER A N 1
ATOM 1477 C CA . SER A 1 186 ? 13.876 59.640 -36.283 1.00 42.28 186 SER A CA 1
ATOM 1478 C C . SER A 1 186 ? 12.675 58.725 -36.485 1.00 42.28 186 SER A C 1
ATOM 1480 O O . SER A 1 186 ? 11.711 59.025 -37.169 1.00 42.28 186 SER A O 1
ATOM 1482 N N . GLN A 1 187 ? 12.747 57.646 -35.697 1.00 44.47 187 GLN A N 1
ATOM 1483 C CA . GLN A 1 187 ? 11.689 57.141 -34.822 1.00 44.47 187 GLN A CA 1
ATOM 1484 C C . GLN A 1 187 ? 10.307 56.916 -35.450 1.00 44.47 187 GLN A C 1
ATOM 1486 O O . GLN A 1 187 ? 9.586 57.869 -35.713 1.00 44.47 187 GLN A O 1
ATOM 1491 N N . ASN A 1 188 ? 9.813 55.674 -35.398 1.00 43.44 188 ASN A N 1
ATOM 1492 C CA . ASN A 1 188 ? 8.550 55.474 -34.684 1.00 43.44 188 ASN A CA 1
ATOM 1493 C C . ASN A 1 188 ? 8.319 54.028 -34.218 1.00 43.44 188 ASN A C 1
ATOM 1495 O O . ASN A 1 188 ? 8.364 53.073 -34.987 1.00 43.44 188 ASN A O 1
ATOM 1499 N N . SER A 1 189 ? 8.033 53.959 -32.925 1.00 51.78 189 SER A N 1
ATOM 1500 C CA . SER A 1 189 ? 7.211 53.033 -32.147 1.00 51.78 189 SER A CA 1
ATOM 1501 C C . SER A 1 189 ? 5.920 52.516 -32.804 1.00 51.78 189 SER A C 1
ATOM 1503 O O . SER A 1 189 ? 5.353 53.171 -33.675 1.00 51.78 189 SER A O 1
ATOM 1505 N N . ASN A 1 190 ? 5.444 51.367 -32.292 1.00 50.81 190 ASN A N 1
ATOM 1506 C CA . ASN A 1 190 ? 4.072 51.033 -31.823 1.00 50.81 190 ASN A CA 1
ATOM 1507 C C . ASN A 1 190 ? 3.881 49.500 -31.936 1.00 50.81 190 ASN A C 1
ATOM 1509 O O . ASN A 1 190 ? 4.059 48.938 -33.009 1.00 50.81 190 ASN A O 1
ATOM 1513 N N . ALA A 1 191 ? 3.753 48.723 -30.855 1.00 48.84 191 ALA A N 1
ATOM 1514 C CA . ALA A 1 191 ? 2.607 48.608 -29.941 1.00 48.84 191 ALA A CA 1
ATOM 1515 C C . ALA A 1 191 ? 1.301 48.234 -30.669 1.00 48.84 191 ALA A C 1
ATOM 1517 O O . ALA A 1 191 ? 0.645 49.103 -31.235 1.00 48.84 191 ALA A O 1
ATOM 1518 N N . VAL A 1 192 ? 0.918 46.951 -30.607 1.00 56.72 192 VAL A N 1
ATOM 1519 C CA . VAL A 1 192 ? -0.466 46.494 -30.805 1.00 56.72 192 VAL A CA 1
ATOM 1520 C C . VAL A 1 192 ? -0.781 45.462 -29.724 1.00 56.72 192 VAL A C 1
ATOM 1522 O O . VAL A 1 192 ? -0.195 44.383 -29.666 1.00 56.72 192 VAL A O 1
ATOM 1525 N N . ASP A 1 193 ? -1.677 45.894 -28.851 1.00 48.53 193 ASP A N 1
ATOM 1526 C CA . ASP A 1 193 ? -2.424 45.167 -27.837 1.00 48.53 193 ASP A CA 1
ATOM 1527 C C . ASP A 1 193 ? -3.735 44.712 -28.502 1.00 48.53 193 ASP A C 1
ATOM 1529 O O . ASP A 1 193 ? -4.317 45.500 -29.250 1.00 48.53 193 ASP A O 1
ATOM 1533 N N . ASP A 1 194 ? -4.209 43.488 -28.260 1.00 55.72 194 ASP A N 1
ATOM 1534 C CA . ASP A 1 194 ? -5.642 43.204 -28.415 1.00 55.72 194 ASP A CA 1
ATOM 1535 C C . ASP A 1 194 ? -6.069 42.036 -27.516 1.00 55.72 194 ASP A C 1
ATOM 1537 O O . ASP A 1 194 ? -5.866 40.851 -27.797 1.00 55.72 194 ASP A O 1
ATOM 1541 N N . SER A 1 195 ? -6.656 42.413 -26.385 1.00 51.59 195 SER A N 1
ATOM 1542 C CA . SER A 1 195 ? -7.533 41.568 -25.592 1.00 51.59 195 SER A CA 1
ATOM 1543 C C . SER A 1 195 ? -8.925 41.621 -26.213 1.00 51.59 195 SER A C 1
ATOM 1545 O O . SER A 1 195 ? -9.537 42.686 -26.209 1.00 51.59 195 SER A O 1
ATOM 1547 N N . ASN A 1 196 ? -9.504 40.488 -26.618 1.00 56.34 196 ASN A N 1
ATOM 1548 C CA . ASN A 1 196 ? -10.961 40.417 -26.693 1.00 56.34 196 ASN A CA 1
ATOM 1549 C C . ASN A 1 196 ? -11.524 39.050 -26.294 1.00 56.34 196 ASN A C 1
ATOM 1551 O O . ASN A 1 196 ? -10.951 37.987 -26.519 1.00 56.34 196 ASN A O 1
ATOM 1555 N N . LYS A 1 197 ? -12.659 39.163 -25.623 1.00 49.56 197 LYS A N 1
ATOM 1556 C CA . LYS A 1 197 ? -13.331 38.268 -24.698 1.00 49.56 197 LYS A CA 1
ATOM 1557 C C . LYS A 1 197 ? -14.629 37.759 -25.353 1.00 49.56 197 LYS A C 1
ATOM 1559 O O . LYS A 1 197 ? -15.107 38.340 -26.319 1.00 49.56 197 LYS A O 1
ATOM 1564 N N . ASP A 1 198 ? -15.230 36.752 -24.720 1.00 56.12 198 ASP 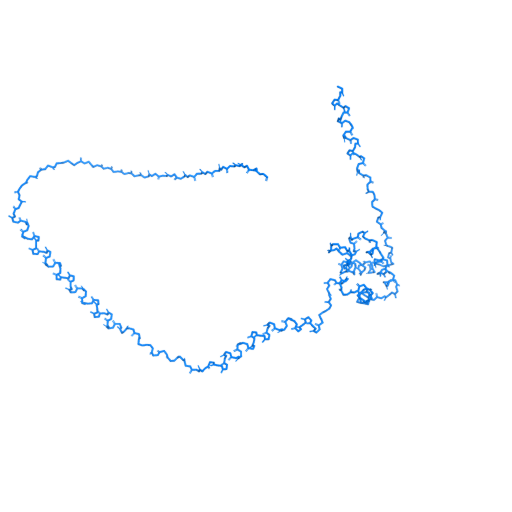A N 1
ATOM 1565 C CA . ASP A 1 198 ? -16.663 36.396 -24.759 1.00 56.12 198 ASP A CA 1
ATOM 1566 C C . ASP A 1 198 ? -17.241 35.622 -25.970 1.00 56.12 198 ASP A C 1
ATOM 1568 O O . ASP A 1 198 ? -17.483 36.180 -27.034 1.00 56.12 198 ASP A O 1
ATOM 1572 N N . ASN A 1 199 ? -17.605 34.345 -25.745 1.00 52.75 199 ASN A N 1
ATOM 1573 C CA . ASN A 1 199 ? -18.970 33.757 -25.849 1.00 52.75 199 ASN A CA 1
ATOM 1574 C C . ASN A 1 199 ? -18.871 32.212 -25.889 1.00 52.75 199 ASN A C 1
ATOM 1576 O O . ASN A 1 199 ? -18.213 31.654 -26.755 1.00 52.75 199 ASN A O 1
ATOM 1580 N N . LYS A 1 200 ? -19.389 31.491 -24.884 1.00 52.78 200 LYS A N 1
ATOM 1581 C CA . LYS A 1 200 ? -20.771 30.965 -24.802 1.00 52.78 200 LYS A CA 1
ATOM 1582 C C . LYS A 1 200 ? -21.009 29.745 -25.703 1.00 52.78 200 LYS A C 1
ATOM 1584 O O . LYS A 1 200 ? -21.356 29.924 -26.863 1.00 52.78 200 LYS A O 1
ATOM 1589 N N . GLN A 1 201 ? -20.949 28.545 -25.116 1.00 52.53 201 GLN A N 1
ATOM 1590 C CA . GLN A 1 201 ? -22.091 27.621 -25.007 1.00 52.53 201 GLN A CA 1
ATOM 1591 C C . GLN A 1 201 ? -21.799 26.488 -24.024 1.00 52.53 201 GLN A C 1
ATOM 1593 O O . GLN A 1 201 ? -20.638 26.030 -23.995 1.00 52.53 201 GLN A O 1
#

Sequence (201 aa):
MRIFISSLGLLTVLLLSCVAQGTEDQIIFTSEQQKLIYQEVTAELRCPKCQNQNIADSNAVVAKDMRVKVKELLDQGQDKQQVIQYMVNRYGQFAHYQPPLNVATSLLWLMPIGFILFAIFVQVKRSKPKYNVDTPEPDLTEAKVALDKLDRELEQLLEKEADVEDNLLVKNSPSVKDNNSNNNDSQNSNAVDDSNKDNKQ

Secondary structure (DSSP, 8-state):
-HHHHHHHHHHHHHHHTT-----------SSHHHHHHHHHHHHHBB-TTSSS-BTTT---HHHHHHHHHHHHHHHTT--HHHHHHHHHHHH-GGGBSS----HHHHHHHHHHHHHHHHHHHHHHHH--S----------HHHHHHHHHHHHHHHHHHHHHHHHHHHHHHTT------------------------------

InterPro domains:
  IPR005616 CcmH/CycL/Ccl2/NrfF, N-terminal [PF03918] (11-141)
  IPR005616 CcmH/CycL/Ccl2/NrfF, N-terminal [cd16378] (34-100)
  IPR038297 CcmH/CycL/Ccl2/NrfF domain superfamily [G3DSA:1.10.8.640] (20-102)
  IPR051263 Cytochrome c-type biogenesis [PTHR47870] (10-143)

Foldseek 3Di:
DVVVVVVVVVVVVVVVVPPPDDDDPDDDDPDPVLVVLLVVLQQQFCDPPDDGHGLVPDPDPSSVVLSVQLSVVVVVVDDSVRSNVVCCVVVNPNGGNCDPDDPVNVVVVVVVVVVVVVVVVVVVVPDDPDDPPPPPPPPVVVVVVVVVVVVVVVVVVVVVVVVVVVVVVVPDDDDDDDDDDDDDDDDDDDDDDDDDDDDDD

Organism: NCBI:txid716813

Radius of gyration: 45.11 Å; chains: 1; bounding box: 86×86×100 Å